Protein AF-A0A1W9MLE1-F1 (afdb_monomer_lite)

Radius of gyration: 44.32 Å; chains: 1; bounding box: 93×36×132 Å

pLDDT: mean 87.8, std 16.48, range [33.81, 98.19]

Sequence (307 aa):
SLLTYIFICYSSAAVILWCAVLSFQMQITGTIALKHLLAQCEFTKAKVLNTELAVSEVSGRRYRRDEQMSSVISGKRGHKSEFLIFYETRQPLLFSEAEQCEVSGNYVKKGILEQCEVSQKRVLPSELARCAVTGKRVLKKFLVISSLSETRFLEEIAIRSATEKYCTPVEAKPCSWSGRKCHPDDLRVCNLIGGLSIHFEYATTGNNPRLQSLIDLLNGMNRTANNREIWNDLTIKIAEILGRGKEQCRVESAILSPDGQSLAVCSEVRTWFGFKVRQAGFVYSISNKSVIGKVVQGQRTSEGWSE

Structure (mmCIF, N/CA/C/O backbone):
data_AF-A0A1W9MLE1-F1
#
_entry.id   AF-A0A1W9MLE1-F1
#
loop_
_atom_site.group_PDB
_atom_site.id
_atom_site.type_symbol
_atom_site.label_atom_id
_atom_site.label_alt_id
_atom_site.label_comp_id
_atom_site.label_asym_id
_atom_site.label_entity_id
_atom_site.label_seq_id
_atom_site.pdbx_PDB_ins_code
_atom_site.Cartn_x
_atom_site.Cartn_y
_atom_site.Cartn_z
_atom_site.occupancy
_atom_site.B_iso_or_equiv
_atom_site.auth_seq_id
_atom_site.auth_comp_id
_atom_site.auth_asym_id
_atom_site.auth_atom_id
_atom_site.pdbx_PDB_model_num
ATOM 1 N N . SER A 1 1 ? -30.096 -17.955 84.299 1.00 36.84 1 SER A N 1
ATOM 2 C CA . SER A 1 1 ? -30.414 -19.241 84.947 1.00 36.84 1 SER A CA 1
ATOM 3 C C . SER A 1 1 ? -31.865 -19.576 84.679 1.00 36.84 1 SER A C 1
ATOM 5 O O . SER A 1 1 ? -32.708 -18.752 84.987 1.00 36.84 1 SER A O 1
ATOM 7 N N . LEU A 1 2 ? -32.074 -20.700 83.992 1.00 33.81 2 LEU A N 1
ATOM 8 C CA . LEU A 1 2 ? -33.306 -21.430 83.668 1.00 33.81 2 LEU A CA 1
ATOM 9 C C . LEU A 1 2 ? -34.670 -20.915 84.171 1.00 33.81 2 LEU A C 1
ATOM 11 O O . LEU A 1 2 ? -34.847 -20.652 85.352 1.00 33.81 2 LEU A O 1
ATOM 15 N N . LEU A 1 3 ? -35.623 -20.936 83.226 1.00 39.34 3 LEU A N 1
ATOM 16 C CA . LEU A 1 3 ? -36.978 -21.498 83.322 1.00 39.34 3 LEU A CA 1
ATOM 17 C C . LEU A 1 3 ? -37.659 -21.496 84.700 1.00 39.34 3 LEU A C 1
ATOM 19 O O . LEU A 1 3 ? -37.179 -22.130 85.634 1.00 39.34 3 LEU A O 1
ATOM 23 N N . THR A 1 4 ? -38.886 -20.968 84.744 1.00 38.97 4 THR A N 1
ATOM 24 C CA . THR A 1 4 ? -40.165 -21.680 85.019 1.00 38.97 4 THR A CA 1
ATOM 25 C C . THR A 1 4 ? -41.178 -20.663 85.574 1.00 38.97 4 THR A C 1
ATOM 27 O O . THR A 1 4 ? -40.766 -19.767 86.295 1.00 38.97 4 THR A O 1
ATOM 30 N N . TYR A 1 5 ? -42.462 -20.816 85.224 1.00 34.25 5 TYR A N 1
ATOM 31 C CA . TYR A 1 5 ? -43.711 -20.273 85.816 1.00 34.25 5 TYR A CA 1
ATOM 32 C C . TYR A 1 5 ? -44.656 -19.745 84.726 1.00 34.25 5 TYR A C 1
ATOM 34 O O . TYR A 1 5 ? -44.575 -18.606 84.290 1.00 34.25 5 TYR A O 1
ATOM 42 N N . ILE A 1 6 ? -45.330 -20.672 84.041 1.00 37.38 6 ILE A N 1
ATOM 43 C CA . ILE A 1 6 ? -46.705 -21.147 84.306 1.00 37.38 6 ILE A CA 1
ATOM 44 C C . ILE A 1 6 ? -47.735 -20.296 83.552 1.00 37.38 6 ILE A C 1
ATOM 46 O O . ILE A 1 6 ? -48.043 -19.158 83.886 1.00 37.38 6 ILE A O 1
ATOM 50 N N . PHE A 1 7 ? -48.271 -20.943 82.518 1.00 36.16 7 PHE A N 1
ATOM 51 C CA . PHE A 1 7 ? -49.557 -20.680 81.895 1.00 36.16 7 PHE A CA 1
ATOM 52 C C . PHE A 1 7 ? -50.656 -20.541 82.960 1.00 36.16 7 PHE A C 1
ATOM 54 O O . PHE A 1 7 ? -50.958 -21.506 83.660 1.00 36.16 7 PHE A O 1
ATOM 61 N N . ILE A 1 8 ? -51.328 -19.391 83.001 1.00 37.75 8 ILE A N 1
ATOM 62 C CA . ILE A 1 8 ? -52.737 -19.331 83.394 1.00 37.75 8 ILE A CA 1
ATOM 63 C C . ILE A 1 8 ? -53.513 -18.922 82.148 1.00 37.75 8 ILE A C 1
ATOM 65 O O . ILE A 1 8 ? -53.430 -17.799 81.656 1.00 37.75 8 ILE A O 1
ATOM 69 N N . CYS A 1 9 ? -54.226 -19.909 81.620 1.00 35.00 9 CYS A N 1
ATOM 70 C CA . CYS A 1 9 ? -55.184 -19.779 80.544 1.00 35.00 9 CYS A CA 1
ATOM 71 C C . CYS A 1 9 ? -56.419 -19.062 81.109 1.00 35.00 9 CYS A C 1
ATOM 73 O O . CYS A 1 9 ? -57.149 -19.651 81.904 1.00 35.00 9 CYS A O 1
ATOM 75 N N . TYR A 1 10 ? -56.651 -17.804 80.724 1.00 37.19 10 TYR A N 1
ATOM 76 C CA . TYR A 1 10 ? -57.980 -17.203 80.813 1.00 37.19 10 TYR A CA 1
ATOM 77 C C . TYR A 1 10 ? -58.550 -17.048 79.409 1.00 37.19 10 TYR A C 1
ATOM 79 O O . TYR A 1 10 ? -58.007 -16.362 78.544 1.00 37.19 10 TYR A O 1
ATOM 87 N N . SER A 1 11 ? -59.652 -17.765 79.219 1.00 42.38 11 SER A N 1
ATOM 88 C CA . SER A 1 11 ? -60.522 -17.815 78.061 1.00 42.38 11 SER A CA 1
ATOM 89 C C . SER A 1 11 ? -60.769 -16.455 77.421 1.00 42.38 11 SER A C 1
ATOM 91 O O . SER A 1 11 ? -61.465 -15.602 77.961 1.00 42.38 11 SER A O 1
ATOM 93 N N . SER A 1 12 ? -60.290 -16.297 76.195 1.00 40.97 12 SER A N 1
ATOM 94 C CA . SER A 1 12 ? -61.035 -15.601 75.147 1.00 40.97 12 SER A CA 1
ATOM 95 C C . SER A 1 12 ? -60.427 -15.978 73.800 1.00 40.97 12 SER A C 1
ATOM 97 O O . SER A 1 12 ? -59.421 -15.432 73.354 1.00 40.97 12 SER A O 1
ATOM 99 N N . ALA A 1 13 ? -61.077 -16.924 73.120 1.00 39.47 13 ALA A N 1
ATOM 100 C CA . ALA A 1 13 ? -60.754 -17.376 71.764 1.00 39.47 13 ALA A CA 1
ATOM 101 C C . ALA A 1 13 ? -60.818 -16.257 70.691 1.00 39.47 13 ALA A C 1
ATOM 103 O O . ALA A 1 13 ? -60.618 -16.521 69.510 1.00 39.47 13 ALA A O 1
ATOM 104 N N . ALA A 1 14 ? -61.060 -15.004 71.088 1.00 41.38 14 ALA A N 1
ATOM 105 C CA . ALA A 1 14 ? -61.105 -13.832 70.223 1.00 41.38 14 ALA A CA 1
ATOM 106 C C . ALA A 1 14 ? -59.746 -13.116 70.053 1.00 41.38 14 ALA A C 1
ATOM 108 O O . ALA A 1 14 ? -59.567 -12.404 69.070 1.00 41.38 14 ALA A O 1
ATOM 109 N N . VAL A 1 15 ? -58.767 -13.299 70.953 1.00 43.44 15 VAL A N 1
ATOM 110 C CA . VAL A 1 15 ? -57.521 -12.495 70.920 1.00 43.44 15 VAL A CA 1
ATOM 111 C C . VAL A 1 15 ? -56.399 -13.160 70.110 1.00 43.44 15 VAL A C 1
ATOM 113 O O . VAL A 1 15 ? -55.631 -12.482 69.429 1.00 43.44 15 VAL A O 1
ATOM 116 N N . ILE A 1 16 ? -56.334 -14.494 70.082 1.00 42.97 16 ILE A N 1
ATOM 117 C CA . ILE A 1 16 ? -55.272 -15.219 69.357 1.00 42.97 16 ILE A CA 1
ATOM 118 C C . ILE A 1 16 ? -55.514 -15.203 67.836 1.00 42.97 16 ILE A C 1
ATOM 120 O O . ILE A 1 16 ? -54.560 -15.194 67.056 1.00 42.97 16 ILE A O 1
ATOM 124 N N . LEU A 1 17 ? -56.771 -15.079 67.393 1.00 36.16 17 LEU A N 1
ATOM 125 C CA . LEU A 1 17 ? -57.091 -14.962 65.968 1.00 36.16 17 LEU A CA 1
ATOM 126 C C . LEU A 1 17 ? -56.822 -13.557 65.393 1.00 36.16 17 LEU A C 1
ATOM 128 O O . LEU A 1 17 ? -56.695 -13.415 64.180 1.00 36.16 17 LEU A O 1
ATOM 132 N N . TRP A 1 18 ? -56.672 -12.524 66.231 1.00 37.09 18 TRP A N 1
ATOM 133 C CA . TRP A 1 18 ? -56.377 -11.162 65.761 1.00 37.09 18 TRP A CA 1
ATOM 134 C C . TRP A 1 18 ? -54.878 -10.902 65.531 1.00 37.09 18 TRP A C 1
ATOM 136 O O . TRP A 1 18 ? -54.521 -10.151 64.624 1.00 37.09 18 TRP A O 1
ATOM 146 N N . CYS A 1 19 ? -53.980 -11.578 66.256 1.00 38.41 19 CYS A N 1
ATOM 147 C CA . CYS A 1 19 ? -52.529 -11.446 66.036 1.00 38.41 19 CYS A CA 1
ATOM 148 C C . CYS A 1 19 ? -52.008 -12.260 64.833 1.00 38.41 19 CYS A C 1
ATOM 150 O O . CYS A 1 19 ? -51.042 -11.856 64.178 1.00 38.41 19 CYS A O 1
ATOM 152 N N . ALA A 1 20 ? -52.655 -13.377 64.487 1.00 39.28 20 ALA A N 1
ATOM 153 C CA . ALA A 1 20 ? -52.221 -14.231 63.377 1.00 39.28 20 ALA A CA 1
ATOM 154 C C . ALA A 1 20 ? -52.559 -13.663 61.980 1.00 39.28 20 ALA A C 1
ATOM 156 O O . ALA A 1 20 ? -51.854 -13.944 61.016 1.00 39.28 20 ALA A O 1
ATOM 157 N N . VAL A 1 21 ? -53.583 -12.809 61.850 1.00 42.38 21 VAL A N 1
ATOM 158 C CA . VAL A 1 21 ? -54.023 -12.259 60.545 1.00 42.38 21 VAL A CA 1
ATOM 159 C C . VAL A 1 21 ? -53.180 -11.045 60.085 1.00 42.38 21 VAL A C 1
ATOM 161 O O . VAL A 1 21 ? -53.209 -10.631 58.916 1.00 42.38 21 VAL A O 1
ATOM 164 N N . LEU A 1 22 ? -52.349 -10.482 60.969 1.00 44.06 22 LEU A N 1
ATOM 165 C CA . LEU A 1 22 ? -51.507 -9.314 60.668 1.00 44.06 22 LEU A CA 1
ATOM 166 C C . LEU A 1 22 ? -50.006 -9.603 60.535 1.00 44.06 22 LEU A C 1
ATOM 168 O O . LEU A 1 22 ? -49.261 -8.694 60.165 1.00 44.06 22 LEU A O 1
ATOM 172 N N . SER A 1 23 ? -49.569 -10.840 60.756 1.00 41.72 23 SER A N 1
ATOM 173 C CA . SER A 1 23 ? -48.146 -11.176 60.821 1.00 41.72 23 SER A CA 1
ATOM 174 C C . SER A 1 23 ? -47.642 -11.694 59.469 1.00 41.72 23 SER A C 1
ATOM 176 O O . SER A 1 23 ? -48.018 -12.775 59.030 1.00 41.72 23 SER A O 1
ATOM 178 N N . PHE A 1 24 ? -46.817 -10.897 58.781 1.00 46.94 24 PHE A N 1
ATOM 179 C CA . PHE A 1 24 ? -46.150 -11.278 57.530 1.00 46.94 24 PHE A CA 1
ATOM 180 C C . PHE A 1 24 ? -44.661 -11.479 57.823 1.00 46.94 24 PHE A C 1
ATOM 182 O O . PHE A 1 24 ? -43.998 -10.577 58.335 1.00 46.94 24 PHE A O 1
ATOM 189 N N . GLN A 1 25 ? -44.141 -12.669 57.539 1.00 43.94 25 GLN A N 1
ATOM 190 C CA . GLN A 1 25 ? -42.756 -13.032 57.832 1.00 43.94 25 GLN A CA 1
ATOM 191 C C . GLN A 1 25 ? -41.825 -12.369 56.800 1.00 43.94 25 GLN A C 1
ATOM 193 O O . GLN A 1 25 ? -42.027 -12.508 55.593 1.00 43.94 25 GLN A O 1
ATOM 198 N N . MET A 1 26 ? -40.844 -11.589 57.263 1.00 48.00 26 MET A N 1
ATOM 199 C CA . MET A 1 26 ? -39.918 -10.866 56.385 1.00 48.00 26 MET A CA 1
ATOM 200 C C . MET A 1 26 ? -38.836 -11.779 55.810 1.00 48.00 26 MET A C 1
ATOM 202 O O . MET A 1 26 ? -38.226 -12.570 56.524 1.00 48.00 26 MET A O 1
ATOM 206 N N . GLN A 1 27 ? -38.538 -11.592 54.526 1.00 49.00 27 GLN A N 1
ATOM 207 C CA . GLN A 1 27 ? -37.674 -12.472 53.734 1.00 49.00 27 GLN A CA 1
ATOM 208 C C . GLN A 1 27 ? -36.160 -12.216 53.909 1.00 49.00 27 GLN A C 1
ATOM 210 O O . GLN A 1 27 ? -35.365 -12.937 53.319 1.00 49.00 27 GLN A O 1
ATOM 215 N N . ILE A 1 28 ? -35.745 -11.189 54.670 1.00 53.31 28 ILE A N 1
ATOM 216 C CA . ILE A 1 28 ? -34.333 -10.738 54.733 1.00 53.31 28 ILE A CA 1
ATOM 217 C C . ILE A 1 28 ? -33.782 -10.685 56.167 1.00 53.31 28 ILE A C 1
ATOM 219 O O . ILE A 1 28 ? -32.624 -11.021 56.376 1.00 53.31 28 ILE A O 1
ATOM 223 N N . THR A 1 29 ? -34.589 -10.313 57.168 1.00 54.03 29 THR A N 1
ATOM 224 C CA . THR A 1 29 ? -34.118 -10.118 58.558 1.00 54.03 29 THR A CA 1
ATOM 225 C C . THR A 1 29 ? -34.749 -11.068 59.582 1.00 54.03 29 THR A C 1
ATOM 227 O O . THR A 1 29 ? -34.422 -10.990 60.763 1.00 54.03 29 THR A O 1
ATOM 230 N N . GLY A 1 30 ? -35.669 -11.953 59.172 1.00 55.31 30 GLY A N 1
ATOM 231 C CA . GLY A 1 30 ? -36.305 -12.950 60.053 1.00 55.31 30 GLY A CA 1
ATOM 232 C C . GLY A 1 30 ? -37.153 -12.381 61.203 1.00 55.31 30 GLY A C 1
ATOM 233 O O . GLY A 1 30 ? -37.668 -13.136 62.022 1.00 55.31 30 GLY A O 1
ATOM 234 N N . THR A 1 31 ? -37.317 -11.060 61.277 1.00 54.97 31 THR A N 1
ATOM 235 C CA . THR A 1 31 ? -38.018 -10.350 62.352 1.00 54.97 31 THR A CA 1
ATOM 236 C C . THR A 1 31 ? -39.496 -10.167 61.999 1.00 54.97 31 THR A C 1
ATOM 238 O O . THR A 1 31 ? -39.838 -9.793 60.876 1.00 54.97 31 THR A O 1
ATOM 241 N N . ILE A 1 32 ? -40.390 -10.441 62.955 1.00 59.44 32 ILE A N 1
ATOM 242 C CA . ILE A 1 32 ? -41.837 -10.235 62.797 1.00 59.44 32 ILE A CA 1
ATOM 243 C C . ILE A 1 32 ? -42.105 -8.734 62.917 1.00 59.44 32 ILE A C 1
ATOM 245 O O . ILE A 1 32 ? -42.031 -8.165 64.003 1.00 59.44 32 ILE A O 1
ATOM 249 N N . ALA A 1 33 ? -42.385 -8.088 61.790 1.00 59.22 33 ALA A N 1
ATOM 250 C CA . ALA A 1 33 ? -42.721 -6.674 61.739 1.00 59.22 33 ALA A CA 1
ATOM 251 C C . ALA A 1 33 ? -44.240 -6.481 61.691 1.00 59.22 33 ALA A C 1
ATOM 253 O O . ALA A 1 33 ? -44.954 -7.195 60.983 1.00 59.22 33 ALA A O 1
ATOM 254 N N . LEU A 1 34 ? -44.736 -5.471 62.407 1.00 61.97 34 LEU A N 1
ATOM 255 C CA . LEU A 1 34 ? -46.125 -5.041 62.286 1.00 61.97 34 LEU A CA 1
ATOM 256 C C . LEU A 1 34 ? -46.384 -4.560 60.851 1.00 61.97 34 LEU A C 1
ATOM 258 O O . LEU A 1 34 ? -45.612 -3.781 60.295 1.00 61.97 34 LEU A O 1
ATOM 262 N N . LYS A 1 35 ? -47.500 -5.003 60.261 1.00 62.78 35 LYS A N 1
ATOM 263 C CA . LYS A 1 35 ? -47.877 -4.776 58.851 1.00 62.78 35 LYS A CA 1
ATOM 264 C C . LYS A 1 35 ? -47.801 -3.304 58.400 1.00 62.78 35 LYS A C 1
ATOM 266 O O . LYS A 1 35 ? -47.569 -3.058 57.223 1.00 62.78 35 LYS A O 1
ATOM 271 N N . HIS A 1 36 ? -47.971 -2.344 59.315 1.00 66.94 36 HIS A N 1
ATOM 272 C CA . HIS A 1 36 ? -47.925 -0.902 59.033 1.00 66.94 36 HIS A CA 1
ATOM 273 C C . HIS A 1 36 ? -46.505 -0.304 58.971 1.00 66.94 36 HIS A C 1
ATOM 275 O O . HIS A 1 36 ? -46.341 0.811 58.489 1.00 66.94 36 HIS A O 1
ATOM 281 N N . LEU A 1 37 ? -45.477 -1.024 59.435 1.00 75.00 37 LEU A N 1
ATOM 282 C CA . LEU A 1 37 ? -44.068 -0.599 59.369 1.00 75.00 37 LEU A CA 1
ATOM 283 C C . LEU A 1 37 ? -43.370 -1.060 58.081 1.00 75.00 37 LEU A C 1
ATOM 285 O O . LEU A 1 37 ? -42.213 -0.707 57.828 1.00 75.00 37 LEU A O 1
ATOM 289 N N . LEU A 1 38 ? -44.070 -1.865 57.278 1.00 82.56 38 LEU A N 1
ATOM 290 C CA . LEU A 1 38 ? -43.587 -2.378 56.008 1.00 82.56 38 LEU A CA 1
ATOM 291 C C . LEU A 1 38 ? -43.908 -1.392 54.885 1.00 82.56 38 LEU A C 1
ATOM 293 O O . LEU A 1 38 ? -45.050 -0.979 54.700 1.00 82.56 38 LEU A O 1
ATOM 297 N N . ALA A 1 39 ? -42.896 -1.077 54.091 1.00 88.19 39 ALA A N 1
ATOM 298 C CA . ALA A 1 39 ? -43.009 -0.315 52.861 1.00 88.19 39 ALA A CA 1
ATOM 299 C C . ALA A 1 39 ? -42.440 -1.135 51.693 1.00 88.19 39 ALA A C 1
ATOM 301 O O . ALA A 1 39 ? -41.702 -2.104 51.881 1.00 88.19 39 ALA A O 1
ATOM 302 N N . GLN A 1 40 ? -42.830 -0.791 50.468 1.00 92.00 40 GLN A N 1
ATOM 303 C CA . GLN A 1 40 ? -42.456 -1.558 49.283 1.00 92.00 40 GLN A CA 1
ATOM 304 C C . GLN A 1 40 ? -41.246 -0.937 48.579 1.00 92.00 40 GLN A C 1
ATOM 306 O O . GLN A 1 40 ? -41.227 0.262 48.312 1.00 92.00 40 GLN A O 1
ATOM 311 N N . CYS A 1 41 ? -40.258 -1.765 48.236 1.00 92.38 41 CYS A N 1
ATOM 312 C CA . CYS A 1 41 ? -39.202 -1.392 47.302 1.00 92.38 41 CYS A CA 1
ATOM 313 C C . CYS A 1 41 ? -39.794 -1.248 45.900 1.00 92.38 41 CYS A C 1
ATOM 315 O O . CYS A 1 41 ? -40.444 -2.160 45.386 1.00 92.38 41 CYS A O 1
ATOM 317 N N . GLU A 1 42 ? -39.546 -0.127 45.239 1.00 94.81 42 GLU A N 1
ATOM 318 C CA . GLU A 1 42 ? -40.154 0.130 43.942 1.00 94.81 42 GLU A CA 1
ATOM 319 C C . GLU A 1 42 ? -39.506 -0.658 42.802 1.00 94.81 42 GLU A C 1
ATOM 321 O O . GLU A 1 42 ? -40.173 -0.866 41.783 1.00 94.81 42 GLU A O 1
ATOM 326 N N . PHE A 1 43 ? -38.253 -1.096 42.971 1.00 93.88 43 PHE A N 1
ATOM 327 C CA . PHE A 1 43 ? -37.474 -1.858 41.988 1.00 93.88 43 PHE A CA 1
ATOM 328 C C . PHE A 1 43 ? -37.802 -3.350 42.041 1.00 93.88 43 PHE A C 1
ATOM 330 O O . PHE A 1 43 ? -38.252 -3.917 41.051 1.00 93.88 43 PHE A O 1
ATOM 337 N N . THR A 1 44 ? -37.640 -3.972 43.210 1.00 93.19 44 THR A N 1
ATOM 338 C CA . THR A 1 44 ? -37.816 -5.423 43.393 1.00 93.19 44 THR A CA 1
ATOM 339 C C . THR A 1 44 ? -39.216 -5.818 43.851 1.00 93.19 44 THR A C 1
ATOM 341 O O . THR A 1 44 ? -39.515 -7.003 43.947 1.00 93.19 44 THR A O 1
ATOM 344 N N . LYS A 1 45 ? -40.084 -4.844 44.163 1.00 92.81 45 LYS A N 1
ATOM 345 C CA . LYS A 1 45 ? -41.440 -5.043 44.713 1.00 92.81 45 LYS A CA 1
ATOM 346 C C . LYS A 1 45 ? -41.488 -5.752 46.073 1.00 92.81 45 LYS A C 1
ATOM 348 O O . LYS A 1 45 ? -42.587 -5.976 46.582 1.00 92.81 45 LYS A O 1
ATOM 353 N N . ALA A 1 46 ? -40.340 -6.029 46.694 1.00 89.81 46 ALA A N 1
ATOM 354 C CA . ALA A 1 46 ? -40.238 -6.627 48.020 1.00 89.81 46 ALA A CA 1
ATOM 355 C C . ALA A 1 46 ? -40.789 -5.690 49.109 1.00 89.81 46 ALA A C 1
ATOM 357 O O . ALA A 1 46 ? -40.556 -4.480 49.069 1.00 89.81 46 ALA A O 1
ATOM 358 N N . LYS A 1 47 ? -41.499 -6.247 50.098 1.00 90.00 47 LYS A N 1
ATOM 359 C CA . LYS A 1 47 ? -41.949 -5.517 51.293 1.00 90.00 47 LYS A CA 1
ATOM 360 C C . LYS A 1 47 ? -40.871 -5.607 52.367 1.00 90.00 47 LYS A C 1
ATOM 362 O O . LYS A 1 47 ? -40.565 -6.700 52.837 1.00 90.00 47 LYS A O 1
ATOM 367 N N . VAL A 1 48 ? -40.304 -4.466 52.737 1.00 89.56 48 VAL A N 1
ATOM 368 C CA . VAL A 1 48 ? -39.228 -4.353 53.726 1.00 89.56 48 VAL A CA 1
ATOM 369 C C . VAL A 1 48 ? -39.583 -3.317 54.795 1.00 89.56 48 VAL A C 1
ATOM 371 O O . VAL A 1 48 ? -40.534 -2.556 54.626 1.00 89.56 48 VAL A O 1
ATOM 374 N N . LEU A 1 49 ? -38.852 -3.283 55.911 1.00 88.88 49 LEU A N 1
ATOM 375 C CA . LEU A 1 49 ? -39.035 -2.246 56.927 1.00 88.88 49 LEU A CA 1
ATOM 376 C C . LEU A 1 49 ? -38.737 -0.881 56.313 1.00 88.88 49 LEU A C 1
ATOM 378 O O . LEU A 1 49 ? -37.798 -0.737 55.531 1.00 88.88 49 LEU A O 1
ATOM 382 N N . ASN A 1 50 ? -39.499 0.136 56.705 1.00 87.69 50 ASN A N 1
ATOM 383 C CA . ASN A 1 50 ? -39.272 1.494 56.213 1.00 87.69 50 ASN A CA 1
ATOM 384 C C . ASN A 1 50 ? -37.857 2.017 56.558 1.00 87.69 50 ASN A C 1
ATOM 386 O O . ASN A 1 50 ? -37.300 2.823 55.820 1.00 87.69 50 ASN A O 1
ATOM 390 N N . THR A 1 51 ? -37.244 1.516 57.638 1.00 88.69 51 THR A N 1
ATOM 391 C CA . THR A 1 51 ? -35.851 1.806 58.022 1.00 88.69 51 THR A CA 1
ATOM 392 C C . THR A 1 51 ? -34.815 1.180 57.090 1.00 88.69 51 THR A C 1
ATOM 394 O O . THR A 1 51 ? -33.707 1.692 57.011 1.00 88.69 51 THR A O 1
ATOM 397 N N . GLU A 1 52 ? -35.165 0.119 56.361 1.00 91.38 52 GLU A N 1
ATOM 398 C CA . GLU A 1 52 ? -34.290 -0.563 55.394 1.00 91.38 52 GLU A CA 1
ATOM 399 C C . GLU A 1 52 ? -34.442 -0.012 53.971 1.00 91.38 52 GLU A C 1
ATOM 401 O O . GLU A 1 52 ? -33.769 -0.459 53.040 1.00 91.38 52 GLU A O 1
ATOM 406 N N . LEU A 1 53 ? -35.320 0.978 53.786 1.00 93.06 53 LEU A N 1
ATOM 407 C CA . LEU A 1 53 ? -35.450 1.707 52.535 1.00 93.06 53 LEU A CA 1
ATOM 408 C C . LEU A 1 53 ? -34.594 2.978 52.545 1.00 93.06 53 LEU A C 1
ATOM 410 O O . LEU A 1 53 ? -34.355 3.615 53.576 1.00 93.06 53 LEU A O 1
ATOM 414 N N . ALA A 1 54 ? -34.136 3.343 51.356 1.00 94.62 54 ALA A N 1
ATOM 415 C CA . ALA A 1 54 ? -33.547 4.628 51.016 1.00 94.62 54 ALA A CA 1
ATOM 416 C C . ALA A 1 54 ? -34.240 5.180 49.761 1.00 94.62 54 ALA A C 1
ATOM 418 O O . ALA A 1 54 ? -34.948 4.454 49.060 1.00 94.62 54 ALA A O 1
ATOM 419 N N . VAL A 1 55 ? -34.072 6.473 49.493 1.00 96.25 55 VAL A N 1
ATOM 420 C CA . VAL A 1 55 ? -34.613 7.142 48.301 1.00 96.25 55 VAL A CA 1
ATOM 421 C C . VAL A 1 55 ? -33.469 7.360 47.319 1.00 96.25 55 VAL A C 1
ATOM 423 O O . VAL A 1 55 ? -32.429 7.881 47.713 1.00 96.25 55 VAL A O 1
ATOM 426 N N . SER A 1 56 ? -33.634 6.932 46.066 1.00 96.31 56 SER A N 1
ATOM 427 C CA . SER A 1 56 ? -32.610 7.095 45.028 1.00 96.31 56 SER A CA 1
ATOM 428 C C . SER A 1 56 ? -32.439 8.571 44.688 1.00 96.31 56 SER A C 1
ATOM 430 O O . SER A 1 56 ? -33.404 9.244 44.337 1.00 96.31 56 SER A O 1
ATOM 432 N N . GLU A 1 57 ? -31.206 9.069 44.733 1.00 95.69 57 GLU A N 1
ATOM 433 C CA . GLU A 1 57 ? -30.848 10.427 44.304 1.00 95.69 57 GLU A CA 1
ATOM 434 C C . GLU A 1 57 ? -30.848 10.562 42.765 1.00 95.69 57 GLU A C 1
ATOM 436 O O . GLU A 1 57 ? -30.651 11.655 42.228 1.00 95.69 57 GLU A O 1
ATOM 441 N N . VAL A 1 58 ? -31.047 9.448 42.047 1.00 93.62 58 VAL A N 1
ATOM 442 C CA . VAL A 1 58 ? -31.081 9.375 40.580 1.00 93.62 58 VAL A CA 1
ATOM 443 C C . VAL A 1 58 ? -32.517 9.426 40.065 1.00 93.62 58 VAL A C 1
ATOM 445 O O . VAL A 1 58 ? -32.827 10.262 39.221 1.00 93.62 58 VAL A O 1
ATOM 448 N N . SER A 1 59 ? -33.397 8.558 40.575 1.00 94.81 59 SER A N 1
ATOM 449 C CA . SER A 1 59 ? -34.794 8.455 40.120 1.00 94.81 59 SER A CA 1
ATOM 450 C C . SER A 1 59 ? -35.837 8.953 41.119 1.00 94.81 59 SER A C 1
ATOM 452 O O . SER A 1 59 ? -37.011 9.034 40.768 1.00 94.81 59 SER A O 1
ATOM 454 N N . GLY A 1 60 ? -35.457 9.244 42.367 1.00 94.50 60 GLY A N 1
ATOM 455 C CA . GLY A 1 60 ? -36.391 9.592 43.446 1.00 94.50 60 GLY A CA 1
ATOM 456 C C . GLY A 1 60 ? -37.187 8.406 44.005 1.00 94.50 60 GLY A C 1
ATOM 457 O O . GLY A 1 60 ? -38.028 8.587 44.882 1.00 94.50 60 GLY A O 1
ATOM 458 N N . ARG A 1 61 ? -36.937 7.187 43.515 1.00 95.62 61 ARG A N 1
ATOM 459 C CA . ARG A 1 61 ? -37.686 5.975 43.876 1.00 95.62 61 ARG A CA 1
ATOM 460 C C . ARG A 1 61 ? -37.139 5.328 45.140 1.00 95.62 61 ARG A C 1
ATOM 462 O O . ARG A 1 61 ? -35.929 5.351 45.380 1.00 95.62 61 ARG A O 1
ATOM 469 N N . ARG A 1 62 ? -38.005 4.694 45.936 1.00 95.44 62 ARG A N 1
ATOM 470 C CA . ARG A 1 62 ? -37.566 3.948 47.129 1.00 95.44 62 ARG A CA 1
ATOM 471 C C . ARG A 1 62 ? -36.939 2.604 46.760 1.00 95.44 62 ARG A C 1
ATOM 473 O O . ARG A 1 62 ? -37.544 1.798 46.051 1.00 95.44 62 ARG A O 1
ATOM 480 N N . TYR A 1 63 ? -35.751 2.336 47.289 1.00 96.31 63 TYR A N 1
ATOM 481 C CA . TYR A 1 63 ? -35.000 1.097 47.086 1.00 96.31 63 TYR A CA 1
ATOM 482 C C . TYR A 1 63 ? -34.464 0.552 48.413 1.00 96.31 63 TYR A C 1
ATOM 484 O O . TYR A 1 63 ? -34.451 1.258 49.421 1.00 96.31 63 TYR A O 1
ATOM 492 N N . ARG A 1 64 ? -34.047 -0.717 48.433 1.00 95.75 64 ARG A N 1
ATOM 493 C CA . ARG A 1 64 ? -33.486 -1.344 49.637 1.00 95.75 64 ARG A CA 1
ATOM 494 C C . ARG A 1 64 ? -32.033 -0.919 49.850 1.00 95.75 64 ARG A C 1
ATOM 496 O O . ARG A 1 64 ? -31.247 -0.953 48.906 1.00 95.75 64 ARG A O 1
ATOM 503 N N . ARG A 1 65 ? -31.653 -0.581 51.084 1.00 93.44 65 ARG A N 1
ATOM 504 C CA . ARG A 1 65 ? -30.290 -0.122 51.418 1.00 93.44 65 ARG A CA 1
ATOM 505 C C . ARG A 1 65 ? -29.195 -1.140 51.103 1.00 93.44 65 ARG A C 1
ATOM 507 O O . ARG A 1 65 ? -28.083 -0.736 50.787 1.00 93.44 65 ARG A O 1
ATOM 514 N N . ASP A 1 66 ? -29.495 -2.432 51.153 1.00 93.00 66 ASP A N 1
ATOM 515 C CA . ASP A 1 66 ? -28.537 -3.494 50.830 1.00 93.00 66 ASP A CA 1
ATOM 516 C C . ASP A 1 66 ? -28.256 -3.631 49.321 1.00 93.00 66 ASP A C 1
ATOM 518 O O . ASP A 1 66 ? -27.242 -4.199 48.930 1.00 93.00 66 ASP A O 1
ATOM 522 N N . GLU A 1 67 ? -29.107 -3.061 48.462 1.00 94.25 67 GLU A N 1
ATOM 523 C CA . GLU A 1 67 ? -28.900 -2.985 47.008 1.00 94.25 67 GLU A CA 1
ATOM 524 C C . GLU A 1 67 ? -28.371 -1.612 46.561 1.00 94.25 67 GLU A C 1
ATOM 526 O O . GLU A 1 67 ? -28.458 -1.254 45.380 1.00 94.25 67 GLU A O 1
ATOM 531 N N . GLN A 1 68 ? -27.840 -0.833 47.507 1.00 95.12 68 GLN A N 1
ATOM 532 C CA . GLN A 1 68 ? -27.296 0.489 47.246 1.00 95.12 68 GLN A CA 1
ATOM 533 C C . GLN A 1 68 ? -26.006 0.425 46.436 1.00 95.12 68 GLN A C 1
ATOM 535 O O . GLN A 1 68 ? -25.095 -0.352 46.714 1.00 95.12 68 GLN A O 1
ATOM 540 N N . MET A 1 69 ? -25.896 1.347 45.490 1.00 95.75 69 MET A N 1
ATOM 541 C CA . MET A 1 69 ? -24.674 1.636 44.760 1.00 95.75 69 MET A CA 1
ATOM 542 C C . MET A 1 69 ? -24.505 3.156 44.648 1.00 95.75 69 MET A C 1
ATOM 544 O O . MET A 1 69 ? -25.483 3.902 44.746 1.00 95.75 69 MET A O 1
ATOM 548 N N . SER A 1 70 ? -23.268 3.630 44.510 1.00 95.81 70 SER A N 1
ATOM 549 C CA . SER A 1 70 ? -22.950 5.061 44.429 1.00 95.81 70 SER A CA 1
ATOM 550 C C . SER A 1 70 ? -22.070 5.358 43.229 1.00 95.81 70 SER A C 1
ATOM 552 O O . SER A 1 70 ? -21.087 4.652 43.033 1.00 95.81 70 SER A O 1
ATOM 554 N N . SER A 1 71 ? -22.364 6.416 42.473 1.00 95.69 71 SER A N 1
ATOM 555 C CA . SER A 1 71 ? -21.515 6.830 41.348 1.00 95.69 71 SER A CA 1
ATOM 556 C C . SER A 1 71 ? -20.133 7.253 41.833 1.00 95.69 71 SER A C 1
ATOM 558 O O . SER A 1 71 ? -20.022 8.038 42.774 1.00 95.69 71 SER A O 1
ATOM 560 N N . VAL A 1 72 ? -19.084 6.809 41.138 1.00 93.88 72 VAL A N 1
ATOM 561 C CA . VAL A 1 72 ? -17.717 7.280 41.400 1.00 93.88 72 VAL A CA 1
ATOM 562 C C . VAL A 1 72 ? -17.495 8.743 40.986 1.00 93.88 72 VAL A C 1
ATOM 564 O O . VAL A 1 72 ? -16.541 9.367 41.439 1.00 93.88 72 VAL A O 1
ATOM 567 N N . ILE A 1 73 ? -18.357 9.309 40.132 1.00 92.06 73 ILE A N 1
ATOM 568 C CA . ILE A 1 73 ? -18.193 10.675 39.611 1.00 92.06 73 ILE A CA 1
ATOM 569 C C . ILE A 1 73 ? -18.988 11.683 40.438 1.00 92.06 73 ILE A C 1
ATOM 571 O O . ILE A 1 73 ? -18.404 12.625 40.965 1.00 92.06 73 ILE A O 1
ATOM 575 N N . SER A 1 74 ? -20.307 11.513 40.552 1.00 94.19 74 SER A N 1
ATOM 576 C CA . SER A 1 74 ? -21.159 12.459 41.290 1.00 94.19 74 SER A CA 1
ATOM 577 C C . SER A 1 74 ? -21.335 12.118 42.765 1.00 94.19 74 SER A C 1
ATOM 579 O O . SER A 1 74 ? -21.875 12.933 43.509 1.00 94.19 74 SER A O 1
ATOM 581 N N . GLY A 1 75 ? -20.953 10.911 43.195 1.00 94.19 75 GLY A N 1
ATOM 582 C CA . GLY A 1 75 ? -21.244 10.408 44.539 1.00 94.19 75 GLY A CA 1
ATOM 583 C C . GLY A 1 75 ? -22.717 10.052 44.766 1.00 94.19 75 GLY A C 1
ATOM 584 O O . GLY A 1 75 ? -23.065 9.599 45.858 1.00 94.19 75 GLY A O 1
ATOM 585 N N . LYS A 1 76 ? -23.581 10.225 43.753 1.00 96.06 76 LYS A N 1
ATOM 586 C CA . LYS A 1 76 ? -25.020 9.991 43.884 1.00 96.06 76 LYS A CA 1
ATOM 587 C C . LYS A 1 76 ? -25.326 8.543 44.221 1.00 96.06 76 LYS A C 1
ATOM 589 O O . LYS A 1 76 ? -24.785 7.636 43.583 1.00 96.06 76 LYS A O 1
ATOM 594 N N . ARG A 1 77 ? -26.220 8.336 45.184 1.00 96.44 77 ARG A N 1
ATOM 595 C CA . ARG A 1 77 ? -26.652 7.014 45.661 1.00 96.44 77 ARG A CA 1
ATOM 596 C C . ARG A 1 77 ? -27.970 6.584 45.024 1.00 96.44 77 ARG A C 1
ATOM 598 O O . ARG A 1 77 ? -28.895 7.380 44.887 1.00 96.44 77 ARG A O 1
ATOM 605 N N . GLY A 1 78 ? -28.068 5.311 44.660 1.00 96.12 78 GLY A N 1
ATOM 606 C CA . GLY A 1 78 ? -29.275 4.735 44.072 1.00 96.12 78 GLY A CA 1
ATOM 607 C C . GLY A 1 78 ? -29.281 3.213 44.128 1.00 96.12 78 GLY A C 1
ATOM 608 O O . GLY A 1 78 ? -28.415 2.594 44.751 1.00 96.12 78 GLY A O 1
ATOM 609 N N . HIS A 1 79 ? -30.250 2.605 43.454 1.00 96.44 79 HIS A N 1
ATOM 610 C CA . HIS A 1 79 ? -30.331 1.154 43.323 1.00 96.44 79 HIS A CA 1
ATOM 611 C C . HIS A 1 79 ? -29.311 0.647 42.291 1.00 96.44 79 HIS A C 1
ATOM 613 O O . HIS A 1 79 ? -29.133 1.268 41.246 1.00 96.44 79 HIS A O 1
ATOM 619 N N . LYS A 1 80 ? -28.687 -0.518 42.516 1.00 95.00 80 LYS A N 1
ATOM 620 C CA . LYS A 1 80 ? -27.685 -1.122 41.604 1.00 95.00 80 LYS A CA 1
ATOM 621 C C . LYS A 1 80 ? -28.092 -1.197 40.122 1.00 95.00 80 LYS A C 1
ATOM 623 O O . LYS A 1 80 ? -27.2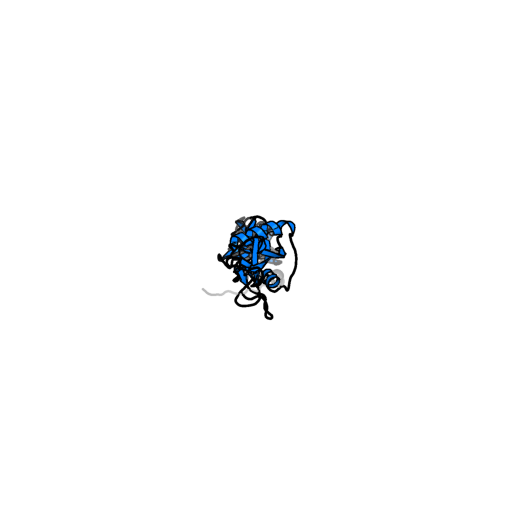30 -1.132 39.257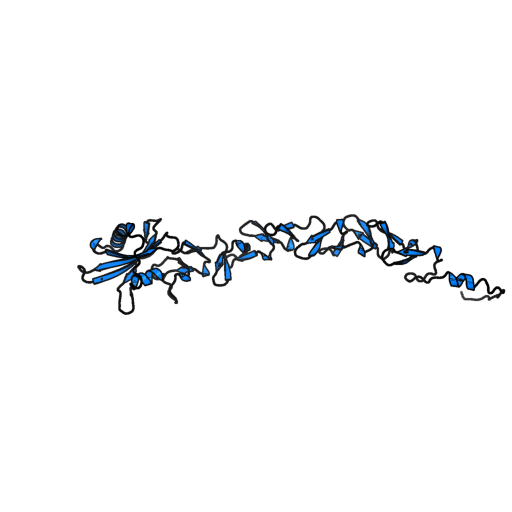 1.00 95.00 80 LYS A O 1
ATOM 628 N N . SER A 1 81 ? -29.388 -1.314 39.812 1.00 94.25 81 SER A N 1
ATOM 629 C CA . SER A 1 81 ? -29.881 -1.366 38.422 1.00 94.25 81 SER A CA 1
ATOM 630 C C . SER A 1 81 ? -29.837 -0.023 37.688 1.00 94.25 81 SER A C 1
ATOM 632 O O . SER A 1 81 ? -30.112 0.025 36.495 1.00 94.25 81 SER A O 1
ATOM 634 N N . GLU A 1 82 ? -29.582 1.075 38.396 1.00 93.44 82 GLU A N 1
ATOM 635 C CA . GLU A 1 82 ? -29.512 2.428 37.832 1.00 93.44 82 GLU A CA 1
ATOM 636 C C . GLU A 1 82 ? -28.093 2.794 37.369 1.00 93.44 82 GLU A C 1
ATOM 638 O O . GLU A 1 82 ? -27.881 3.874 36.814 1.00 93.44 82 GLU A O 1
ATOM 643 N N . PHE A 1 83 ? -27.126 1.899 37.586 1.00 95.19 83 PHE A N 1
ATOM 644 C CA . PHE A 1 83 ? -25.716 2.120 37.300 1.00 95.19 83 PHE A CA 1
ATOM 645 C C . PHE A 1 83 ? -25.211 1.188 36.197 1.00 95.19 83 PHE A C 1
ATOM 647 O O . PHE A 1 83 ? -25.623 0.036 36.067 1.00 95.19 83 PHE A O 1
ATOM 654 N N . LEU A 1 84 ? -24.264 1.706 35.427 1.00 93.50 84 LEU A N 1
ATOM 655 C CA . LEU A 1 84 ? -23.406 0.976 34.510 1.00 93.50 84 LEU A CA 1
ATOM 656 C C . LEU A 1 84 ? -22.079 0.657 35.197 1.00 93.50 84 LEU A C 1
ATOM 658 O O . LEU A 1 84 ? -21.615 1.411 36.049 1.00 93.50 84 LEU A O 1
ATOM 662 N N . ILE A 1 85 ? -21.431 -0.432 34.789 1.00 91.25 85 ILE A N 1
ATOM 663 C CA . ILE A 1 85 ? -20.088 -0.769 35.265 1.00 91.25 85 ILE A CA 1
ATOM 664 C C . ILE A 1 85 ? -19.061 -0.252 34.261 1.00 91.25 85 ILE A C 1
ATOM 666 O O . ILE A 1 85 ? -19.067 -0.647 33.095 1.00 91.25 85 ILE A O 1
ATOM 670 N N . PHE A 1 86 ? -18.173 0.625 34.723 1.00 88.12 86 PHE A N 1
ATOM 671 C CA . PHE A 1 86 ? -17.074 1.155 33.929 1.00 88.12 86 PHE A CA 1
ATOM 672 C C . PHE A 1 86 ? -16.134 0.029 33.492 1.00 88.12 86 PHE A C 1
ATOM 674 O O . PHE A 1 86 ? -15.681 -0.765 34.318 1.00 88.12 86 PHE A O 1
ATOM 681 N N . TYR A 1 87 ? -15.819 -0.027 32.198 1.00 84.31 87 TYR A N 1
ATOM 682 C CA . TYR A 1 87 ? -15.003 -1.099 31.631 1.00 84.31 87 TYR A CA 1
ATOM 683 C C . TYR A 1 87 ? -13.599 -1.207 32.253 1.00 84.31 87 TYR A C 1
ATOM 685 O O . TYR A 1 87 ? -13.158 -2.319 32.535 1.00 84.31 87 TYR A O 1
ATOM 693 N N . GLU A 1 88 ? -12.916 -0.083 32.504 1.00 81.56 88 GLU A N 1
ATOM 694 C CA . GLU A 1 88 ? -11.515 -0.110 32.954 1.00 81.56 88 GLU A CA 1
ATOM 695 C C . GLU A 1 88 ? -11.380 -0.399 34.452 1.00 81.56 88 GLU A C 1
ATOM 697 O O . GLU A 1 88 ? -10.665 -1.321 34.834 1.00 81.56 88 GLU A O 1
ATOM 702 N N . THR A 1 89 ? -12.075 0.349 35.316 1.00 87.31 89 THR A N 1
ATOM 703 C CA . THR A 1 89 ? -11.893 0.221 36.778 1.00 87.31 89 THR A CA 1
ATOM 704 C C . THR A 1 89 ? -12.956 -0.635 37.462 1.00 87.31 89 THR A C 1
ATOM 706 O O . THR A 1 89 ? -12.890 -0.826 38.674 1.00 87.31 89 THR A O 1
ATOM 709 N N . ARG A 1 90 ? -13.951 -1.142 36.717 1.00 90.19 90 ARG A N 1
ATOM 710 C CA . ARG A 1 90 ? -15.118 -1.872 37.254 1.00 90.19 90 ARG A CA 1
ATOM 711 C C . ARG A 1 90 ? -15.922 -1.085 38.295 1.00 90.19 90 ARG A C 1
ATOM 713 O O . ARG A 1 90 ? -16.664 -1.668 39.080 1.00 90.19 90 ARG A O 1
ATOM 720 N N . GLN A 1 91 ? -15.807 0.241 38.280 1.00 91.94 91 GLN A N 1
ATOM 721 C CA . GLN A 1 91 ? -16.541 1.128 39.175 1.00 91.94 91 GLN A CA 1
ATOM 722 C C . GLN A 1 91 ? -17.919 1.500 38.607 1.00 91.94 91 GLN A C 1
ATOM 724 O O . GLN A 1 91 ? -18.089 1.563 37.388 1.00 91.94 91 GLN A O 1
ATOM 729 N N . PRO A 1 92 ? -18.905 1.770 39.472 1.00 93.81 92 PRO A N 1
ATOM 730 C CA . PRO A 1 92 ? -20.239 2.187 39.056 1.00 93.81 92 PRO A CA 1
ATOM 731 C C . PRO A 1 92 ? -20.289 3.623 38.515 1.00 93.81 92 PRO A C 1
ATOM 733 O O . PRO A 1 92 ? -19.752 4.561 39.110 1.00 93.81 92 PRO A O 1
ATOM 736 N N . LEU A 1 93 ? -20.998 3.790 37.401 1.00 94.88 93 LEU A N 1
ATOM 737 C CA . LEU A 1 93 ? -21.254 5.049 36.701 1.00 94.88 93 LEU A CA 1
ATOM 738 C C . LEU A 1 93 ? -22.748 5.221 36.445 1.00 94.88 93 LEU A C 1
ATOM 740 O O . LEU A 1 93 ? -23.443 4.248 36.165 1.00 94.88 93 LEU A O 1
ATOM 744 N N . LEU A 1 94 ? -23.252 6.454 36.471 1.00 94.50 94 LEU A N 1
ATOM 745 C CA . LEU A 1 94 ? -24.600 6.719 35.966 1.00 94.50 94 LEU A CA 1
ATOM 746 C C . LEU A 1 94 ? -24.610 6.732 34.435 1.00 94.50 94 LEU A C 1
ATOM 748 O O . LEU A 1 94 ? -23.639 7.139 33.798 1.00 94.50 94 LEU A O 1
ATOM 752 N N . PHE A 1 95 ? -25.752 6.388 33.835 1.00 91.19 95 PHE A N 1
ATOM 753 C CA . PHE A 1 95 ? -25.964 6.513 32.386 1.00 91.19 95 PHE A CA 1
ATOM 754 C C . PHE A 1 95 ? -25.686 7.929 31.868 1.00 91.19 95 PHE A C 1
ATOM 756 O O . PHE A 1 95 ? -25.093 8.102 30.809 1.00 91.19 95 PHE A O 1
ATOM 763 N N . SER A 1 96 ? -26.067 8.954 32.635 1.00 91.44 96 SER A N 1
ATOM 764 C CA . SER A 1 96 ? -25.829 10.358 32.286 1.00 91.44 96 SER A CA 1
ATOM 765 C C . SER A 1 96 ? -24.355 10.770 32.354 1.00 91.44 96 SER A C 1
ATOM 767 O O . SER A 1 96 ? -24.000 11.825 31.830 1.00 91.44 96 SER A O 1
ATOM 769 N N . GLU A 1 97 ? -23.495 9.964 32.973 1.00 92.62 97 GLU A N 1
ATOM 770 C CA . GLU A 1 97 ? -22.064 10.227 33.166 1.00 92.62 97 GLU A CA 1
ATOM 771 C C . GLU A 1 97 ? -21.177 9.358 32.263 1.00 92.62 97 GLU A C 1
ATOM 773 O O . GLU A 1 97 ? -19.960 9.561 32.200 1.00 92.62 97 GLU A O 1
ATOM 778 N N . ALA A 1 98 ? -21.787 8.405 31.559 1.00 93.50 98 ALA A N 1
ATOM 779 C CA . ALA A 1 98 ? -21.111 7.477 30.676 1.00 93.50 98 ALA A CA 1
ATOM 780 C C . ALA A 1 98 ? -21.209 7.905 29.202 1.00 93.50 98 ALA A C 1
ATOM 782 O O . ALA A 1 98 ? -22.154 8.564 28.769 1.00 93.50 98 ALA A O 1
ATOM 783 N N . GLU A 1 99 ? -20.215 7.490 28.430 1.00 93.94 99 GLU A N 1
ATOM 784 C CA . GLU A 1 99 ? -20.199 7.456 26.972 1.00 93.94 99 GLU A CA 1
ATOM 785 C C . GLU A 1 99 ? -19.932 6.023 26.519 1.00 93.94 99 GLU A C 1
ATOM 787 O O . GLU A 1 99 ? -19.249 5.266 27.209 1.00 93.94 99 GLU A O 1
ATOM 792 N N . GLN A 1 100 ? -20.454 5.644 25.356 1.00 94.56 100 GLN A N 1
ATOM 793 C CA . GLN A 1 100 ? -20.253 4.313 24.798 1.00 94.56 100 GLN A CA 1
ATOM 794 C C . GLN A 1 100 ? -19.230 4.357 23.665 1.00 94.56 100 GLN A C 1
ATOM 796 O O . GLN A 1 100 ? -19.346 5.165 22.747 1.00 94.56 100 GLN A O 1
ATOM 801 N N . CYS A 1 101 ? -18.239 3.469 23.714 1.00 94.88 101 CYS A N 1
ATOM 802 C CA . CYS A 1 101 ? -17.322 3.255 22.604 1.00 94.88 101 CYS A CA 1
ATOM 803 C C . CYS A 1 101 ? -18.077 2.625 21.428 1.00 94.88 101 CYS A C 1
ATOM 805 O O . CYS A 1 101 ? -18.619 1.528 21.555 1.00 94.88 101 CYS A O 1
ATOM 807 N N . GLU A 1 102 ? -18.055 3.268 20.262 1.00 94.75 102 GLU A N 1
ATOM 808 C CA . GLU A 1 102 ? -18.781 2.787 19.078 1.00 94.75 102 GLU A CA 1
ATOM 809 C C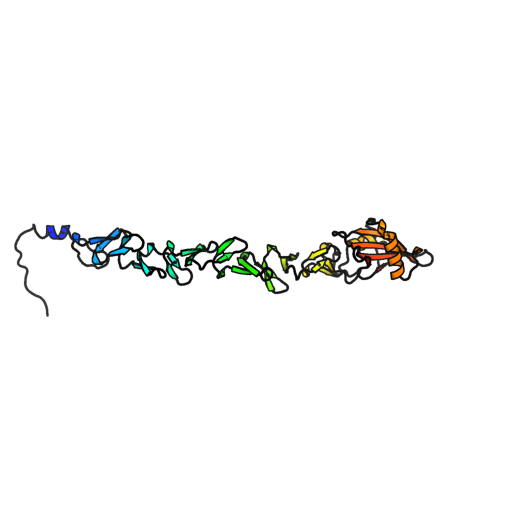 . GLU A 1 102 ? -18.204 1.500 18.467 1.00 94.75 102 GLU A C 1
ATOM 811 O O . GLU A 1 102 ? -18.844 0.871 17.626 1.00 94.75 102 GLU A O 1
ATOM 816 N N . VAL A 1 103 ? -16.972 1.131 18.829 1.00 93.56 103 VAL A N 1
ATOM 817 C CA . VAL A 1 103 ? -16.296 -0.059 18.289 1.00 93.56 103 VAL A CA 1
ATOM 818 C C . VAL A 1 103 ? -16.421 -1.248 19.232 1.00 93.56 103 VAL A C 1
ATOM 820 O O . VAL A 1 103 ? -16.792 -2.328 18.787 1.00 93.56 103 VAL A O 1
ATOM 823 N N . SER A 1 104 ? -16.134 -1.065 20.522 1.00 92.81 104 SER A N 1
ATOM 824 C CA . SER A 1 104 ? -16.193 -2.160 21.498 1.00 92.81 104 SER A CA 1
ATOM 825 C C . SER A 1 104 ? -17.547 -2.296 22.194 1.00 92.81 104 SER A C 1
ATOM 827 O O . SER A 1 104 ? -17.797 -3.316 22.825 1.00 92.81 104 SER A O 1
ATOM 829 N N . GLY A 1 105 ? -18.410 -1.278 22.131 1.00 92.50 105 GLY A N 1
ATOM 830 C CA . GLY A 1 105 ? -19.670 -1.230 22.879 1.00 92.50 105 GLY A CA 1
ATOM 831 C C . GLY A 1 105 ? -19.503 -0.959 24.379 1.00 92.50 105 GLY A C 1
ATOM 832 O O . GLY A 1 105 ? -20.504 -0.856 25.087 1.00 92.50 105 GLY A O 1
ATOM 833 N N . ASN A 1 106 ? -18.267 -0.817 24.869 1.00 92.69 106 ASN A N 1
ATOM 834 C CA . ASN A 1 106 ? -17.966 -0.594 26.282 1.00 92.69 106 ASN A CA 1
ATOM 835 C C . ASN A 1 106 ? -18.363 0.812 26.735 1.00 92.69 106 ASN A C 1
ATOM 837 O O . ASN A 1 106 ? -18.120 1.790 26.025 1.00 92.69 106 ASN A O 1
ATOM 841 N N . TYR A 1 107 ? -18.891 0.915 27.954 1.00 92.81 107 TYR A N 1
ATOM 842 C CA . TYR A 1 107 ? -19.172 2.196 28.593 1.00 92.81 107 TYR A CA 1
ATOM 843 C C . TYR A 1 107 ? -17.955 2.711 29.356 1.00 92.81 107 TYR A C 1
ATOM 845 O O . TYR A 1 107 ? -17.339 1.989 30.148 1.00 92.81 107 TYR A O 1
ATOM 853 N N . VAL A 1 108 ? -17.639 3.982 29.129 1.00 93.75 108 VAL A N 1
ATOM 854 C CA . VAL A 1 108 ? -16.566 4.718 29.792 1.00 93.75 108 VAL A CA 1
ATOM 855 C C . VAL A 1 108 ? -17.046 6.041 30.350 1.00 93.75 108 VAL A C 1
ATOM 857 O O . VAL A 1 108 ? -18.108 6.532 29.984 1.00 93.75 108 VAL A O 1
ATOM 860 N N . LYS A 1 109 ? -16.258 6.637 31.243 1.00 92.56 109 LYS A N 1
ATOM 861 C CA . LYS A 1 109 ? -16.507 7.998 31.716 1.00 92.56 109 LYS A CA 1
ATOM 862 C C . LYS A 1 109 ? -16.477 8.990 30.544 1.00 92.56 109 LYS A C 1
ATOM 864 O O . LYS A 1 109 ? -15.614 8.908 29.668 1.00 92.56 109 LYS A O 1
ATOM 869 N N . LYS A 1 110 ? -17.396 9.959 30.573 1.00 91.00 110 LYS A N 1
ATOM 870 C CA . LYS A 1 110 ? -17.426 11.094 29.638 1.00 91.00 110 LYS A CA 1
ATOM 871 C C . LYS A 1 110 ? -16.060 11.768 29.492 1.00 91.00 110 LYS A C 1
ATOM 873 O O . LYS A 1 110 ? -15.393 12.047 30.488 1.00 91.00 110 LYS A O 1
ATOM 878 N N . GLY A 1 111 ? -15.671 12.040 28.248 1.00 90.56 111 GLY A N 1
ATOM 879 C CA . GLY A 1 111 ? -14.395 12.679 27.907 1.00 90.56 111 GLY A CA 1
ATOM 880 C C . GLY A 1 111 ? -13.183 11.748 27.774 1.00 90.56 111 GLY A C 1
ATOM 881 O O . GLY A 1 111 ? -12.121 12.234 27.403 1.00 90.56 111 GLY A O 1
ATOM 882 N N . ILE A 1 112 ? -13.314 10.438 28.033 1.00 92.69 112 ILE A N 1
ATOM 883 C CA . ILE A 1 112 ? -12.231 9.464 27.775 1.00 92.69 112 ILE A CA 1
ATOM 884 C C . ILE A 1 112 ? -12.136 9.101 26.288 1.00 92.69 112 ILE A C 1
ATOM 886 O O . ILE A 1 112 ? -11.044 8.853 25.780 1.00 92.69 112 ILE A O 1
ATOM 890 N N . LEU A 1 113 ? -13.273 9.022 25.589 1.00 95.00 113 LEU A N 1
ATOM 891 C CA . LEU A 1 113 ? -13.285 8.617 24.186 1.00 95.00 113 LEU A CA 1
ATOM 892 C C . LEU A 1 113 ? -12.643 9.681 23.303 1.00 95.00 113 LEU A C 1
ATOM 894 O O . LEU A 1 113 ? -12.959 10.868 23.389 1.00 95.00 113 LEU A O 1
ATOM 898 N N . GLU A 1 114 ? -11.818 9.218 22.378 1.00 96.00 114 GLU A N 1
ATOM 899 C CA . GLU A 1 114 ? -11.204 10.038 21.349 1.00 96.00 114 GLU A CA 1
ATOM 900 C C . GLU A 1 114 ? -11.863 9.781 19.996 1.00 96.00 114 GLU A C 1
ATOM 902 O O . GLU A 1 114 ? -12.437 8.720 19.742 1.00 96.00 114 GLU A O 1
ATOM 907 N N . GLN A 1 115 ? -11.781 10.764 19.105 1.00 96.81 115 GLN A N 1
ATOM 908 C CA . GLN A 1 115 ? -12.328 10.637 17.764 1.00 96.81 115 GLN A CA 1
ATOM 909 C C . GLN A 1 115 ? -11.291 10.042 16.807 1.00 96.81 115 GLN A C 1
ATOM 911 O O . GLN A 1 115 ? -10.167 10.529 16.707 1.00 96.81 115 GLN A O 1
ATOM 916 N N . CYS A 1 116 ? -11.679 9.004 16.068 1.00 96.75 116 CYS A N 1
ATOM 917 C CA . CYS A 1 116 ? -10.896 8.510 14.941 1.00 96.75 116 CYS A CA 1
ATOM 918 C C . CYS A 1 116 ? -10.966 9.514 13.785 1.00 96.75 116 CYS A C 1
ATOM 920 O O . CYS A 1 116 ? -12.053 9.793 13.283 1.00 96.75 116 CYS A O 1
ATOM 922 N N . GLU A 1 117 ? -9.825 9.996 13.295 1.00 96.31 117 GLU A N 1
ATOM 923 C CA . GLU A 1 117 ? -9.797 11.025 12.244 1.00 96.31 117 GLU A CA 1
ATOM 924 C C . GLU A 1 117 ? -10.309 10.536 10.878 1.00 96.31 117 GLU A C 1
ATOM 926 O O . GLU A 1 117 ? -10.700 11.343 10.038 1.00 96.31 117 GLU A O 1
ATOM 931 N N . VAL A 1 118 ? -10.324 9.220 10.642 1.00 94.56 118 VAL A N 1
ATOM 932 C CA . VAL A 1 118 ? -10.804 8.629 9.380 1.00 94.56 118 VAL A CA 1
ATOM 933 C C . VAL A 1 118 ? -12.282 8.266 9.471 1.00 94.56 118 VAL A C 1
ATOM 935 O O . VAL A 1 118 ? -13.077 8.700 8.648 1.00 94.56 118 VAL A O 1
ATOM 938 N N . SER A 1 119 ? -12.683 7.498 10.488 1.00 94.94 119 SER A N 1
ATOM 939 C CA . SER A 1 119 ? -14.076 7.045 10.609 1.00 94.94 119 SER A CA 1
ATOM 940 C C . SER A 1 119 ? -14.989 8.011 11.358 1.00 94.94 119 SER A C 1
ATOM 942 O O . SER A 1 119 ? -16.176 7.726 11.462 1.00 94.94 119 SER A O 1
ATOM 944 N N . GLN A 1 120 ? -14.452 9.074 11.963 1.00 96.00 120 GLN A N 1
ATOM 945 C CA . GLN A 1 120 ? -15.163 10.057 12.798 1.00 96.00 120 GLN A CA 1
ATOM 946 C C . GLN A 1 120 ? -15.859 9.492 14.054 1.00 96.00 120 GLN A C 1
ATOM 948 O O . GLN A 1 120 ? -16.424 10.252 14.837 1.00 96.00 120 GLN A O 1
ATOM 953 N N . LYS A 1 121 ? -15.765 8.178 14.284 1.00 95.31 121 LYS A N 1
ATOM 954 C CA . LYS A 1 121 ? -16.282 7.462 15.460 1.00 95.31 121 LYS A CA 1
ATOM 955 C C . LYS A 1 121 ? -15.551 7.822 16.750 1.00 95.31 121 LYS A C 1
ATOM 957 O O . LYS A 1 121 ? -14.322 7.948 16.743 1.00 95.31 121 LYS A O 1
ATOM 962 N N . ARG A 1 122 ? -16.294 7.881 17.857 1.00 95.94 122 ARG A N 1
ATOM 963 C CA . ARG A 1 122 ? -15.774 8.026 19.227 1.00 95.94 122 ARG A CA 1
ATOM 964 C C . ARG A 1 122 ? -15.399 6.660 19.794 1.00 95.94 122 ARG A C 1
ATOM 966 O O . ARG A 1 122 ? -16.241 5.774 19.946 1.00 95.94 122 ARG A O 1
ATOM 973 N N . VAL A 1 123 ? -14.120 6.471 20.085 1.00 96.75 123 VAL A N 1
ATOM 974 C CA . VAL A 1 123 ? -13.552 5.168 20.437 1.00 96.75 123 VAL A CA 1
ATOM 975 C C . VAL A 1 123 ? -12.548 5.284 21.575 1.00 96.75 123 VAL A C 1
ATOM 977 O O . VAL A 1 123 ? -12.082 6.370 21.914 1.00 96.75 123 VAL A O 1
ATOM 980 N N . LEU A 1 124 ? -12.232 4.150 22.194 1.00 95.19 124 LEU A N 1
ATOM 981 C CA . LEU A 1 124 ? -11.219 4.094 23.242 1.00 95.19 124 LEU A CA 1
ATOM 982 C C . LEU A 1 124 ? -9.837 4.455 22.673 1.00 95.19 124 LEU A C 1
ATOM 984 O O . LEU A 1 124 ? -9.491 3.974 21.589 1.00 95.19 124 LEU A O 1
ATOM 988 N N . PRO A 1 125 ? -8.997 5.192 23.422 1.00 94.75 125 PRO A N 1
ATOM 989 C CA . PRO A 1 125 ? -7.610 5.444 23.030 1.00 94.75 125 PRO A CA 1
ATOM 990 C C . PRO A 1 125 ? -6.817 4.156 22.766 1.00 94.75 125 PRO A C 1
ATOM 992 O O . PRO A 1 125 ? -5.946 4.134 21.900 1.00 94.75 125 PRO A O 1
ATOM 995 N N . SER A 1 126 ? -7.153 3.058 23.457 1.00 93.81 126 SER A N 1
ATOM 996 C CA . SER A 1 126 ? -6.555 1.734 23.248 1.00 93.81 126 SER A CA 1
ATOM 997 C C . SER A 1 126 ? -6.829 1.142 21.863 1.00 93.81 126 SER A C 1
ATOM 999 O O . SER A 1 126 ? -6.055 0.303 21.409 1.00 93.81 126 SER A O 1
ATOM 1001 N N . GLU A 1 127 ? -7.901 1.555 21.185 1.00 95.00 127 GLU A N 1
ATOM 1002 C CA . GLU A 1 127 ? -8.273 1.096 19.838 1.00 95.00 127 GLU A CA 1
ATOM 1003 C C . GLU A 1 127 ? -7.659 1.956 18.730 1.00 95.00 127 GLU A C 1
ATOM 1005 O O . GLU A 1 127 ? -7.657 1.574 17.554 1.00 95.00 127 GLU A O 1
ATOM 1010 N N . LEU A 1 128 ? -7.119 3.117 19.101 1.00 96.69 128 LEU A N 1
ATOM 1011 C CA . LEU A 1 128 ? -6.447 4.025 18.192 1.00 96.69 128 LEU A CA 1
ATOM 1012 C C . LEU A 1 128 ? -4.946 3.742 18.153 1.00 96.69 128 LEU A C 1
ATOM 1014 O O . LEU A 1 128 ? -4.325 3.256 19.099 1.00 96.69 128 LEU A O 1
ATOM 1018 N N . ALA A 1 129 ? -4.347 4.063 17.019 1.00 97.19 129 ALA A N 1
ATOM 1019 C CA . ALA A 1 129 ? -2.913 4.147 16.847 1.00 97.19 129 ALA A CA 1
ATOM 1020 C C . ALA A 1 129 ? -2.598 5.293 15.882 1.00 97.19 129 ALA A C 1
ATOM 1022 O O . ALA A 1 129 ? -3.424 5.697 15.059 1.00 97.19 129 ALA A O 1
ATOM 1023 N N . ARG A 1 130 ? -1.396 5.853 16.011 1.00 97.00 130 ARG A N 1
ATOM 1024 C CA . ARG A 1 130 ? -0.934 6.927 15.136 1.00 97.00 130 ARG A CA 1
ATOM 1025 C C . ARG A 1 130 ? -0.381 6.332 13.842 1.00 97.00 130 ARG A C 1
ATOM 1027 O O . ARG A 1 130 ? 0.448 5.428 13.886 1.00 97.00 130 ARG A O 1
ATOM 1034 N N . CYS A 1 131 ? -0.815 6.867 12.706 1.00 97.19 131 CYS A N 1
ATOM 1035 C CA . CYS A 1 131 ? -0.209 6.578 11.412 1.00 97.19 131 CYS A CA 1
ATOM 1036 C C . CYS A 1 131 ? 1.189 7.211 11.345 1.00 97.19 131 CYS A C 1
ATOM 1038 O O . CYS A 1 131 ? 1.317 8.423 11.527 1.00 97.19 131 CYS A O 1
ATOM 1040 N N . ALA A 1 132 ? 2.220 6.415 11.052 1.00 96.44 132 ALA A N 1
ATOM 1041 C CA . ALA A 1 132 ? 3.600 6.898 10.964 1.00 96.44 132 ALA A CA 1
ATOM 1042 C C . ALA A 1 132 ? 3.814 7.928 9.839 1.00 96.44 132 ALA A C 1
ATOM 1044 O O . ALA A 1 132 ? 4.661 8.804 9.969 1.00 96.44 132 ALA A O 1
ATOM 1045 N N . VAL A 1 133 ? 3.029 7.849 8.758 1.00 95.44 133 VAL A N 1
ATOM 1046 C CA . VAL A 1 133 ? 3.183 8.722 7.582 1.00 95.44 133 VAL A CA 1
ATOM 1047 C C . VAL A 1 133 ? 2.401 10.028 7.732 1.00 95.44 133 VAL A C 1
ATOM 1049 O O . VAL A 1 133 ? 2.933 11.100 7.471 1.00 95.44 133 VAL A O 1
ATOM 1052 N N . THR A 1 134 ? 1.132 9.960 8.143 1.00 95.62 134 THR A N 1
ATOM 1053 C CA . THR A 1 134 ? 0.245 11.138 8.183 1.00 95.62 134 THR A CA 1
ATOM 1054 C C . THR A 1 134 ? 0.142 11.781 9.564 1.00 95.62 134 THR A C 1
ATOM 1056 O O . THR A 1 134 ? -0.412 12.868 9.684 1.00 95.62 134 THR A O 1
ATOM 1059 N N . GLY A 1 135 ? 0.600 11.109 10.625 1.00 95.06 135 GLY A N 1
ATOM 1060 C CA . GLY A 1 135 ? 0.474 11.572 12.012 1.00 95.06 135 GLY A CA 1
ATOM 1061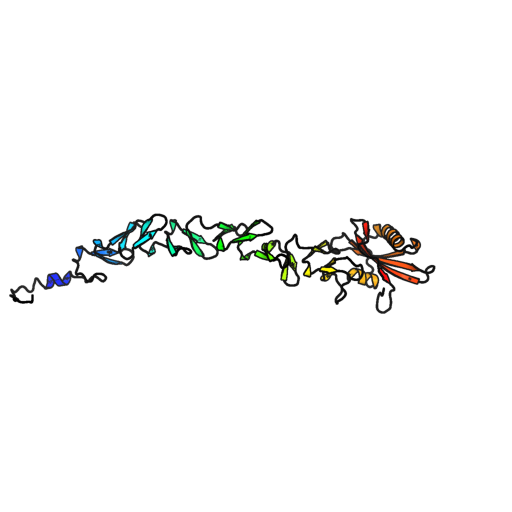 C C . GLY A 1 135 ? -0.938 11.468 12.609 1.00 95.06 135 GLY A C 1
ATOM 1062 O O . GLY A 1 135 ? -1.095 11.672 13.819 1.00 95.06 135 GLY A O 1
ATOM 1063 N N . LYS A 1 136 ? -1.940 11.106 11.797 1.00 95.88 136 LYS A N 1
ATOM 1064 C CA . LYS A 1 136 ? -3.349 10.987 12.198 1.00 95.88 136 LYS A CA 1
ATOM 1065 C C . LYS A 1 136 ? -3.564 9.865 13.212 1.00 95.88 136 LYS A C 1
ATOM 1067 O O . LYS A 1 136 ? -2.956 8.795 13.080 1.00 95.88 136 LYS A O 1
ATOM 1072 N N . ARG A 1 137 ? -4.452 10.071 14.190 1.00 96.56 137 ARG A N 1
ATOM 1073 C CA . ARG A 1 137 ? -4.924 9.016 15.107 1.00 96.56 137 ARG A CA 1
ATOM 1074 C C . ARG A 1 137 ? -6.108 8.287 14.487 1.00 96.56 137 ARG A C 1
ATOM 1076 O O . ARG A 1 137 ? -7.170 8.861 14.248 1.00 96.56 137 ARG A O 1
ATOM 1083 N N . VAL A 1 138 ? -5.916 7.005 14.208 1.00 97.81 138 VAL A N 1
ATOM 1084 C CA . VAL A 1 138 ? -6.874 6.190 13.457 1.00 97.81 138 VAL A CA 1
ATOM 1085 C C . VAL A 1 138 ? -7.063 4.838 14.123 1.00 97.81 138 VAL A C 1
ATOM 1087 O O . VAL A 1 138 ? -6.227 4.401 14.912 1.00 97.81 138 VAL A O 1
ATOM 1090 N N . LEU A 1 139 ? -8.169 4.165 13.817 1.00 97.56 139 LEU A N 1
ATOM 1091 C CA . LEU A 1 139 ? -8.410 2.818 14.324 1.00 97.56 139 LEU A CA 1
ATOM 1092 C C . LEU A 1 139 ? -7.332 1.853 13.837 1.00 97.56 139 LEU A C 1
ATOM 1094 O O . LEU A 1 139 ? -6.997 1.840 12.653 1.00 97.56 139 LEU A O 1
ATOM 1098 N N . LYS A 1 140 ? -6.861 0.983 14.736 1.00 96.50 140 LYS A N 1
ATOM 1099 C CA . LYS A 1 140 ? -5.834 -0.028 14.435 1.00 96.50 140 LYS A CA 1
ATOM 1100 C C . LYS A 1 140 ? -6.170 -0.896 13.220 1.00 96.50 140 LYS A C 1
ATOM 1102 O O . LYS A 1 140 ? -5.268 -1.259 12.482 1.00 96.50 140 LYS A O 1
ATOM 1107 N N . LYS A 1 141 ? -7.456 -1.170 12.977 1.00 95.81 141 LYS A N 1
ATOM 1108 C CA . LYS A 1 141 ? -7.929 -1.955 11.823 1.00 95.81 141 LYS A CA 1
ATOM 1109 C C . LYS A 1 141 ? -7.677 -1.310 10.453 1.00 95.81 141 LYS A C 1
ATOM 1111 O O . LYS A 1 141 ? -7.771 -2.005 9.459 1.00 95.81 141 LYS A O 1
ATOM 1116 N N . PHE A 1 142 ? -7.436 0.002 10.397 1.00 96.69 142 PHE A N 1
ATOM 1117 C CA . PHE A 1 142 ? -7.123 0.716 9.151 1.00 96.69 142 PHE A CA 1
ATOM 1118 C C . PHE A 1 142 ? -5.617 0.833 8.903 1.00 96.69 142 PHE A C 1
ATOM 1120 O O . PHE A 1 142 ? -5.197 1.489 7.949 1.00 96.69 142 PHE A O 1
ATOM 1127 N N . LEU A 1 143 ? -4.798 0.280 9.801 1.00 97.62 143 LEU A N 1
ATOM 1128 C CA . LEU A 1 143 ? -3.352 0.342 9.705 1.00 97.62 143 LEU A CA 1
ATOM 1129 C C . LEU A 1 143 ? -2.799 -0.987 9.199 1.00 97.62 143 LEU A C 1
ATOM 1131 O O . LEU A 1 143 ? -3.108 -2.044 9.743 1.00 97.62 143 LEU A O 1
ATOM 1135 N N . VAL A 1 144 ? -1.907 -0.895 8.222 1.00 97.75 144 VAL A N 1
ATOM 1136 C CA . VAL A 1 144 ? -1.045 -1.985 7.758 1.00 97.75 144 VAL A CA 1
ATOM 1137 C C . VAL A 1 144 ? 0.387 -1.743 8.223 1.00 97.75 144 VAL A C 1
ATOM 1139 O O . VAL A 1 144 ? 0.737 -0.645 8.668 1.00 97.75 144 VAL A O 1
ATOM 1142 N N . ILE A 1 145 ? 1.215 -2.784 8.162 1.00 97.75 145 ILE A N 1
ATOM 1143 C CA . ILE A 1 145 ? 2.632 -2.729 8.532 1.00 97.75 145 ILE A CA 1
ATOM 1144 C C . ILE A 1 145 ? 3.470 -2.710 7.256 1.00 97.75 145 ILE A C 1
ATOM 1146 O O . ILE A 1 145 ? 3.225 -3.504 6.348 1.00 97.75 145 ILE A O 1
ATOM 1150 N N . SER A 1 146 ? 4.463 -1.819 7.190 1.00 98.00 146 SER A N 1
ATOM 1151 C CA . SER A 1 146 ? 5.428 -1.825 6.089 1.00 98.00 146 SER A CA 1
ATOM 1152 C C . SER A 1 146 ? 6.337 -3.041 6.216 1.00 98.00 146 SER A C 1
ATOM 1154 O O . SER A 1 146 ? 6.953 -3.238 7.259 1.00 98.00 146 SER A O 1
ATOM 1156 N N . SER A 1 147 ? 6.489 -3.825 5.149 1.00 97.75 147 SER A N 1
ATOM 1157 C CA . SER A 1 147 ? 7.443 -4.938 5.129 1.00 97.75 147 SER A CA 1
ATOM 1158 C C . SER A 1 147 ? 8.905 -4.492 5.069 1.00 97.75 147 SER A C 1
ATOM 1160 O O . SER A 1 147 ? 9.791 -5.338 5.113 1.00 97.75 147 SER A O 1
ATOM 1162 N N . LEU A 1 148 ? 9.166 -3.190 4.912 1.00 96.69 148 LEU A N 1
ATOM 1163 C CA . LEU A 1 148 ? 10.514 -2.638 4.778 1.00 96.69 148 LEU A CA 1
ATOM 1164 C C . LEU A 1 148 ? 10.975 -1.924 6.049 1.00 96.69 148 LEU A C 1
ATOM 1166 O O . LEU A 1 148 ? 12.110 -2.119 6.469 1.00 96.69 148 LEU A O 1
ATOM 1170 N N . SER A 1 149 ? 10.113 -1.106 6.658 1.00 96.69 149 SER A N 1
ATOM 1171 C CA . SER A 1 149 ? 10.439 -0.356 7.883 1.00 96.69 149 SER A CA 1
ATOM 1172 C C . SER A 1 149 ? 9.752 -0.873 9.142 1.00 96.69 149 SER A C 1
ATOM 1174 O 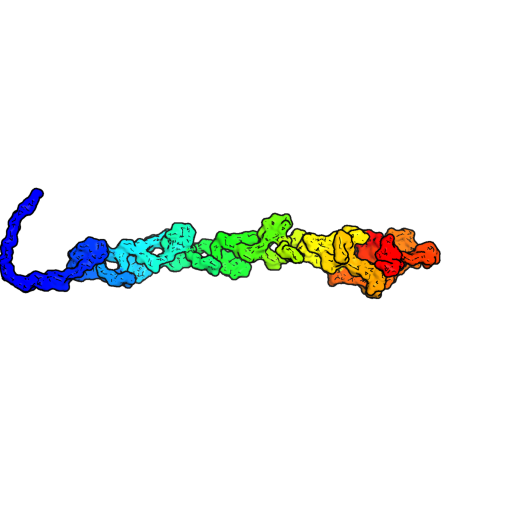O . SER A 1 149 ? 9.983 -0.325 10.215 1.00 96.69 149 SER A O 1
ATOM 1176 N N . GLU A 1 150 ? 8.865 -1.865 9.021 1.00 96.56 150 GLU A N 1
ATOM 1177 C CA . GLU A 1 150 ? 8.040 -2.393 10.119 1.00 96.56 150 GLU A CA 1
ATOM 1178 C C . GLU A 1 150 ? 7.136 -1.334 10.787 1.00 96.56 150 GLU A C 1
ATOM 1180 O O . GLU A 1 150 ? 6.575 -1.539 11.866 1.00 96.56 150 GLU A O 1
ATOM 1185 N N . THR A 1 151 ? 6.934 -0.186 10.132 1.00 96.06 151 THR A N 1
ATOM 1186 C CA . THR A 1 151 ? 6.098 0.903 10.650 1.00 96.06 151 THR A CA 1
ATOM 1187 C C . THR A 1 151 ? 4.618 0.688 10.341 1.00 96.06 151 THR A C 1
ATOM 1189 O O . THR A 1 151 ? 4.256 0.130 9.306 1.00 96.06 151 THR A O 1
ATOM 1192 N N . ARG A 1 152 ? 3.736 1.151 11.241 1.00 97.00 152 ARG A N 1
ATOM 1193 C CA . ARG A 1 152 ? 2.276 1.118 11.050 1.00 97.00 152 ARG A CA 1
ATOM 1194 C C . ARG A 1 152 ? 1.780 2.384 10.369 1.00 97.00 152 ARG A C 1
ATOM 1196 O O . ARG A 1 152 ? 2.026 3.493 10.849 1.00 97.00 152 ARG A O 1
ATOM 1203 N N . PHE A 1 153 ? 1.025 2.231 9.294 1.00 97.94 153 PHE A N 1
ATOM 1204 C CA . PHE A 1 153 ? 0.516 3.353 8.516 1.00 97.94 153 PHE A CA 1
ATOM 1205 C C . PHE A 1 153 ? -0.806 3.002 7.831 1.00 97.94 153 PHE A C 1
ATOM 1207 O O . PHE A 1 153 ? -1.218 1.848 7.821 1.00 97.94 153 PHE A O 1
ATOM 1214 N N . LEU A 1 154 ? -1.509 4.018 7.333 1.00 97.69 154 LEU A N 1
ATOM 1215 C CA . LEU A 1 154 ? -2.838 3.855 6.748 1.00 97.69 154 LEU A CA 1
ATOM 1216 C C . LEU A 1 154 ? -2.803 2.975 5.495 1.00 97.69 154 LEU A C 1
ATOM 1218 O O . LEU A 1 154 ? -2.026 3.238 4.581 1.00 97.69 154 LEU A O 1
ATOM 1222 N N . GLU A 1 155 ? -3.695 1.987 5.443 1.00 96.12 155 GLU A N 1
ATOM 1223 C CA . GLU A 1 155 ? -3.842 1.088 4.291 1.00 96.12 155 GLU A CA 1
ATOM 1224 C C . GLU A 1 155 ? -4.203 1.841 3.005 1.00 96.12 155 GLU A C 1
ATOM 1226 O O . GLU A 1 155 ? -3.682 1.533 1.940 1.00 96.12 155 GLU A O 1
ATOM 1231 N N . GLU A 1 156 ? -5.031 2.881 3.110 1.00 95.12 156 GLU A N 1
ATOM 1232 C CA . GLU A 1 156 ? -5.491 3.691 1.973 1.00 95.12 156 GLU A CA 1
ATOM 1233 C C . GLU A 1 156 ? -4.343 4.314 1.161 1.00 95.12 156 GLU A C 1
ATOM 1235 O O . GLU A 1 156 ? -4.444 4.466 -0.053 1.00 95.12 156 GLU A O 1
ATOM 1240 N N . ILE A 1 157 ? -3.235 4.663 1.821 1.00 95.69 157 ILE A N 1
ATOM 1241 C CA . ILE A 1 157 ? -2.056 5.256 1.172 1.00 95.69 157 ILE A CA 1
ATOM 1242 C C . ILE A 1 157 ? -0.961 4.222 0.890 1.00 95.69 157 ILE A C 1
ATOM 1244 O O . ILE A 1 157 ? 0.152 4.593 0.511 1.00 95.69 157 ILE A O 1
ATOM 1248 N N . ALA A 1 158 ? -1.227 2.941 1.132 1.00 96.75 158 ALA A N 1
ATOM 1249 C CA . ALA A 1 158 ? -0.235 1.894 0.999 1.00 96.75 158 ALA A CA 1
ATOM 1250 C C . ALA A 1 158 ? -0.041 1.447 -0.440 1.00 96.75 158 ALA A C 1
ATOM 1252 O O . ALA A 1 158 ? -0.980 1.320 -1.223 1.00 96.75 158 ALA A O 1
ATOM 1253 N N . ILE A 1 159 ? 1.217 1.170 -0.779 1.00 97.19 159 ILE A N 1
ATOM 1254 C CA . ILE A 1 159 ? 1.564 0.553 -2.051 1.00 97.19 159 ILE A CA 1
ATOM 1255 C C . ILE A 1 159 ? 1.695 -0.939 -1.788 1.00 97.19 159 ILE A C 1
ATOM 1257 O O . ILE A 1 159 ? 2.601 -1.383 -1.080 1.00 97.19 159 ILE A O 1
ATOM 1261 N N . ARG A 1 160 ? 0.731 -1.686 -2.324 1.00 97.25 160 ARG A N 1
ATOM 1262 C CA . ARG A 1 160 ? 0.635 -3.136 -2.181 1.00 97.25 160 ARG A CA 1
ATOM 1263 C C . ARG A 1 160 ? 1.493 -3.828 -3.236 1.00 97.25 160 ARG A C 1
ATOM 1265 O O . ARG A 1 160 ? 1.452 -3.434 -4.402 1.00 97.25 160 ARG A O 1
ATOM 1272 N N . SER A 1 161 ? 2.241 -4.843 -2.819 1.00 97.25 161 SER A N 1
ATOM 1273 C CA . SER A 1 161 ? 2.999 -5.710 -3.712 1.00 97.25 161 SER A CA 1
ATOM 1274 C C . SER A 1 161 ? 2.126 -6.799 -4.336 1.00 97.25 161 SER A C 1
ATOM 1276 O O . SER A 1 161 ? 1.032 -7.091 -3.843 1.00 97.25 161 SER A O 1
ATOM 1278 N N . ALA A 1 162 ? 2.639 -7.484 -5.359 1.00 94.62 162 ALA A N 1
ATOM 1279 C CA . ALA A 1 162 ? 1.986 -8.678 -5.907 1.00 94.62 162 ALA A CA 1
ATOM 1280 C C . ALA A 1 162 ? 1.902 -9.848 -4.901 1.00 94.62 162 ALA A C 1
ATOM 1282 O O . ALA A 1 162 ? 1.082 -10.746 -5.062 1.00 94.62 162 ALA A O 1
ATOM 1283 N N . THR A 1 163 ? 2.728 -9.829 -3.851 1.00 94.31 163 THR A N 1
ATOM 1284 C CA . THR A 1 163 ? 2.768 -10.826 -2.763 1.00 94.31 163 THR A CA 1
ATOM 1285 C C . THR A 1 163 ? 2.026 -10.373 -1.503 1.00 94.31 163 THR A C 1
ATOM 1287 O O . THR A 1 163 ? 2.276 -10.893 -0.420 1.00 94.31 163 THR A O 1
ATOM 1290 N N . GLU A 1 164 ? 1.132 -9.390 -1.636 1.00 95.00 164 GLU A N 1
ATOM 1291 C CA . GLU A 1 164 ? 0.310 -8.836 -0.550 1.00 95.00 164 GLU A CA 1
ATOM 1292 C C . GLU A 1 164 ? 1.091 -8.160 0.590 1.00 95.00 164 GLU A C 1
ATOM 1294 O O . GLU A 1 164 ? 0.553 -7.936 1.674 1.00 95.00 164 GLU A O 1
ATOM 1299 N N . LYS A 1 165 ? 2.346 -7.779 0.346 1.00 96.88 165 LYS A N 1
ATOM 1300 C CA . LYS A 1 165 ? 3.117 -6.929 1.258 1.00 96.88 165 LYS A CA 1
ATOM 1301 C C . LYS A 1 165 ? 2.812 -5.459 1.001 1.00 96.88 165 LYS A C 1
ATOM 1303 O O . LYS A 1 165 ? 2.336 -5.093 -0.070 1.00 96.88 165 LYS A O 1
ATOM 1308 N N . TYR A 1 166 ? 3.119 -4.606 1.968 1.00 97.94 166 TYR A N 1
ATOM 1309 C CA . TYR A 1 166 ? 2.870 -3.173 1.873 1.00 97.94 166 TYR A CA 1
ATOM 1310 C C . TYR A 1 166 ? 4.157 -2.394 2.111 1.00 97.94 166 TYR A C 1
ATOM 1312 O O . TYR A 1 166 ? 4.951 -2.748 2.980 1.00 97.94 166 TYR A O 1
ATOM 1320 N N . CYS A 1 167 ? 4.330 -1.289 1.393 1.00 97.81 167 CYS A N 1
ATOM 1321 C CA . CYS A 1 167 ? 5.347 -0.290 1.700 1.00 97.81 167 CYS A CA 1
ATOM 1322 C C . CYS A 1 167 ? 4.735 1.108 1.750 1.00 97.81 167 CYS A C 1
ATOM 1324 O O . CYS A 1 167 ? 3.671 1.375 1.175 1.00 97.81 167 CYS A O 1
ATOM 1326 N N . THR A 1 168 ? 5.421 2.018 2.434 1.00 97.50 168 THR A N 1
ATOM 1327 C CA . THR A 1 168 ? 5.007 3.419 2.480 1.00 97.50 168 THR A CA 1
ATOM 1328 C C . THR A 1 168 ? 5.278 4.114 1.134 1.00 97.50 168 THR A C 1
ATOM 1330 O O . THR A 1 168 ? 6.149 3.685 0.368 1.00 97.50 168 THR A O 1
ATOM 1333 N N . PRO A 1 169 ? 4.595 5.233 0.825 1.00 96.19 169 PRO A N 1
ATOM 1334 C CA . PRO A 1 169 ? 4.847 6.009 -0.397 1.00 96.19 169 PRO A CA 1
ATOM 1335 C C . PRO A 1 169 ? 6.276 6.542 -0.568 1.00 96.19 169 PRO A C 1
ATOM 1337 O O . PRO A 1 169 ? 6.663 6.892 -1.688 1.00 96.19 169 PRO A O 1
ATOM 1340 N N . VAL A 1 170 ? 7.022 6.656 0.536 1.00 95.75 170 VAL A N 1
ATOM 1341 C CA . VAL A 1 170 ? 8.422 7.109 0.566 1.00 95.75 170 VAL A CA 1
ATOM 1342 C C . VAL A 1 170 ? 9.378 5.953 0.264 1.00 95.75 170 VAL A C 1
ATOM 1344 O O . VAL A 1 170 ? 10.402 6.158 -0.377 1.00 95.75 170 VAL A O 1
ATOM 1347 N N . GLU A 1 171 ? 9.033 4.735 0.683 1.00 96.94 171 GLU A N 1
ATOM 1348 C CA . GLU A 1 171 ? 9.819 3.522 0.418 1.00 96.94 171 GLU A CA 1
ATOM 1349 C C . GLU A 1 171 ? 9.626 2.979 -1.002 1.00 96.94 171 GLU A C 1
ATOM 1351 O O . GLU A 1 171 ? 10.482 2.262 -1.525 1.00 96.94 171 GLU A O 1
ATOM 1356 N N . ALA A 1 172 ? 8.489 3.296 -1.620 1.00 97.31 172 ALA A N 1
ATOM 1357 C CA . ALA A 1 172 ? 8.181 2.850 -2.964 1.00 97.31 172 ALA A CA 1
ATOM 1358 C C . ALA A 1 172 ? 9.164 3.414 -3.991 1.00 97.31 172 ALA A C 1
ATOM 1360 O O . ALA A 1 172 ? 9.527 4.593 -3.976 1.00 97.31 172 ALA A O 1
ATOM 1361 N N . LYS A 1 173 ? 9.547 2.560 -4.938 1.00 96.75 173 LYS A N 1
ATOM 1362 C CA . LYS A 1 173 ? 10.503 2.893 -5.992 1.00 96.75 173 LYS A CA 1
ATOM 1363 C C . LYS A 1 173 ? 9.784 3.015 -7.334 1.00 96.75 173 LYS A C 1
ATOM 1365 O O . LYS A 1 173 ? 8.857 2.247 -7.599 1.00 96.75 173 LYS A O 1
ATOM 1370 N N . PRO A 1 174 ? 10.172 3.971 -8.188 1.00 95.88 174 PRO A N 1
ATOM 1371 C CA . PRO A 1 174 ? 9.580 4.091 -9.509 1.00 95.88 174 PRO A CA 1
ATOM 1372 C C . PRO A 1 174 ? 10.068 2.964 -10.425 1.00 95.88 174 PRO A C 1
ATOM 1374 O O . PRO A 1 174 ? 11.252 2.629 -10.450 1.00 95.88 174 PRO A O 1
ATOM 1377 N N . CYS A 1 175 ? 9.161 2.416 -11.226 1.00 96.19 175 CYS A N 1
ATOM 1378 C CA . CYS A 1 175 ? 9.517 1.642 -12.406 1.00 96.19 175 CYS A CA 1
ATOM 1379 C C . CYS A 1 175 ? 10.101 2.599 -13.455 1.00 96.19 175 CYS A C 1
ATOM 1381 O O . CYS A 1 175 ? 9.410 3.496 -13.926 1.00 96.19 175 CYS A O 1
ATOM 1383 N N . SER A 1 176 ? 11.356 2.406 -13.854 1.00 94.38 176 SER A N 1
ATOM 1384 C CA . SER A 1 176 ? 12.040 3.254 -14.840 1.00 94.38 176 SER A CA 1
ATOM 1385 C C . SER A 1 176 ? 11.418 3.173 -16.233 1.00 94.38 176 SER A C 1
ATOM 1387 O O . SER A 1 176 ? 11.612 4.077 -17.035 1.00 94.38 176 SER A O 1
ATOM 1389 N N . TRP A 1 177 ? 10.702 2.083 -16.529 1.00 95.94 177 TRP A N 1
ATOM 1390 C CA . TRP A 1 177 ? 9.988 1.931 -17.792 1.00 95.94 177 TRP A CA 1
ATOM 1391 C C . TRP A 1 177 ? 8.617 2.602 -17.759 1.00 95.94 177 TRP A C 1
ATOM 1393 O O . TRP A 1 177 ? 8.314 3.343 -18.672 1.00 95.94 177 TRP A O 1
ATOM 1403 N N . SER A 1 178 ? 7.790 2.367 -16.737 1.00 95.94 178 SER A N 1
ATOM 1404 C CA . SER A 1 178 ? 6.387 2.815 -16.728 1.00 95.94 178 SER A CA 1
ATOM 1405 C C . SER A 1 178 ? 6.092 4.021 -15.835 1.00 95.94 178 SER A C 1
ATOM 1407 O O . SER A 1 178 ? 4.924 4.364 -15.679 1.00 95.94 178 SER A O 1
ATOM 1409 N N . GLY A 1 179 ? 7.080 4.559 -15.118 1.00 93.94 179 GLY A N 1
ATOM 1410 C CA . GLY A 1 179 ? 6.942 5.691 -14.189 1.00 93.94 179 GLY A CA 1
ATOM 1411 C C . GLY A 1 179 ? 6.172 5.400 -12.891 1.00 93.94 179 GLY A C 1
ATOM 1412 O O . GLY A 1 179 ? 6.327 6.109 -11.896 1.00 93.94 179 GLY A O 1
ATOM 1413 N N . ARG A 1 180 ? 5.360 4.336 -12.861 1.00 95.06 180 ARG A N 1
ATOM 1414 C CA . ARG A 1 180 ? 4.557 3.911 -11.704 1.00 95.06 180 ARG A CA 1
ATOM 1415 C C . ARG A 1 180 ? 5.431 3.691 -10.463 1.00 95.06 180 ARG A C 1
ATOM 1417 O O . ARG A 1 180 ? 6.454 3.011 -10.535 1.00 95.06 180 ARG A O 1
ATOM 1424 N N . LYS A 1 181 ? 4.988 4.208 -9.310 1.00 96.31 181 LYS A N 1
ATOM 1425 C CA . LYS A 1 181 ? 5.546 3.844 -7.999 1.00 96.31 181 LYS A CA 1
ATOM 1426 C C . LYS A 1 181 ? 5.122 2.423 -7.633 1.00 96.31 181 LYS A C 1
ATOM 1428 O O . LYS A 1 181 ? 3.929 2.129 -7.577 1.00 96.31 181 LYS A O 1
ATOM 1433 N N . CYS A 1 182 ? 6.101 1.572 -7.372 1.00 97.31 182 CYS A N 1
ATOM 1434 C CA . CYS A 1 182 ? 5.917 0.154 -7.105 1.00 97.31 182 CYS A CA 1
ATOM 1435 C C . CYS A 1 182 ? 6.556 -0.230 -5.771 1.00 97.31 182 CYS A C 1
ATOM 1437 O O . CYS A 1 182 ? 7.491 0.423 -5.290 1.00 97.31 182 CYS A O 1
ATOM 1439 N N . HIS A 1 183 ? 6.073 -1.332 -5.204 1.00 98.19 183 HIS A N 1
ATOM 1440 C CA . HIS A 1 183 ? 6.760 -1.978 -4.101 1.00 98.19 183 HIS A CA 1
ATOM 1441 C C . HIS A 1 183 ? 8.131 -2.495 -4.589 1.00 98.19 183 HIS A C 1
ATOM 1443 O O . HIS A 1 183 ? 8.203 -3.062 -5.682 1.00 98.19 183 HIS A O 1
ATOM 1449 N N . PRO A 1 184 ? 9.229 -2.333 -3.825 1.00 97.12 184 PRO A N 1
ATOM 1450 C CA . PRO A 1 184 ? 10.553 -2.807 -4.237 1.00 97.12 184 PRO A CA 1
ATOM 1451 C C . PRO A 1 184 ? 10.613 -4.298 -4.611 1.00 97.12 184 PRO A C 1
ATOM 1453 O O . PRO A 1 184 ? 11.275 -4.637 -5.588 1.00 97.12 184 PRO A O 1
ATOM 1456 N N . ASP A 1 185 ? 9.882 -5.166 -3.902 1.00 96.62 185 ASP A N 1
ATOM 1457 C CA . ASP A 1 185 ? 9.769 -6.607 -4.213 1.00 96.62 185 ASP A CA 1
ATOM 1458 C C . ASP A 1 185 ? 9.194 -6.910 -5.609 1.00 96.62 185 ASP A C 1
ATOM 1460 O O . ASP A 1 185 ? 9.432 -7.996 -6.141 1.00 96.62 185 ASP A O 1
ATOM 1464 N N . ASP A 1 186 ? 8.478 -5.971 -6.229 1.00 97.00 186 ASP A N 1
ATOM 1465 C CA . ASP A 1 186 ? 7.896 -6.139 -7.567 1.00 97.00 186 ASP A CA 1
ATOM 1466 C C . ASP A 1 186 ? 8.814 -5.614 -8.680 1.00 97.00 186 ASP A C 1
ATOM 1468 O O . ASP A 1 186 ? 8.522 -5.757 -9.870 1.00 97.00 186 ASP A O 1
ATOM 1472 N N . LEU A 1 187 ? 9.941 -4.998 -8.319 1.00 96.62 187 LEU A N 1
ATOM 1473 C CA . LEU A 1 187 ? 10.909 -4.486 -9.278 1.00 96.62 187 LEU A CA 1
ATOM 1474 C C . LEU A 1 187 ? 11.993 -5.524 -9.571 1.00 96.62 187 LEU A C 1
ATOM 1476 O O . LEU A 1 187 ? 12.434 -6.293 -8.714 1.00 96.62 187 LEU A O 1
ATOM 1480 N N . ARG A 1 188 ? 12.446 -5.537 -10.818 1.00 95.25 188 ARG A N 1
ATOM 1481 C CA . ARG A 1 188 ? 13.562 -6.337 -11.318 1.00 95.25 188 ARG A CA 1
ATOM 1482 C C . ARG A 1 188 ? 14.525 -5.419 -12.050 1.00 95.25 188 ARG A C 1
ATOM 1484 O O . ARG A 1 188 ? 14.106 -4.455 -12.683 1.00 95.25 188 ARG A O 1
ATOM 1491 N N . VAL A 1 189 ? 15.817 -5.706 -11.976 1.00 94.81 189 VAL A N 1
ATOM 1492 C CA . VAL A 1 189 ? 16.811 -4.982 -12.776 1.00 94.81 189 VAL A CA 1
ATOM 1493 C C . VAL A 1 189 ? 16.905 -5.667 -14.130 1.00 94.81 189 VAL A C 1
ATOM 1495 O O . VAL A 1 189 ? 17.128 -6.866 -14.188 1.00 94.81 189 VAL A O 1
ATOM 1498 N N . CYS A 1 190 ? 16.727 -4.922 -15.215 1.00 95.50 190 CYS A N 1
ATOM 1499 C CA . 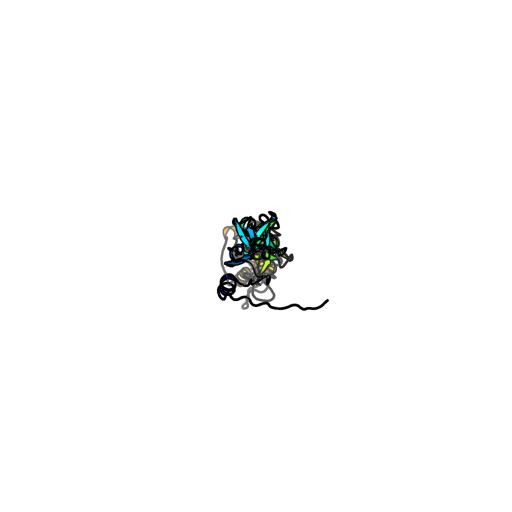CYS A 1 190 ? 16.869 -5.449 -16.565 1.00 95.50 190 CYS A CA 1
ATOM 1500 C C . CYS A 1 190 ? 18.328 -5.856 -16.830 1.00 95.50 190 CYS A C 1
ATOM 1502 O O . CYS A 1 190 ? 19.215 -4.998 -16.860 1.00 95.50 190 CYS A O 1
ATOM 1504 N N . ASN A 1 191 ? 18.565 -7.142 -17.086 1.00 94.31 191 ASN A N 1
ATOM 1505 C CA . ASN A 1 191 ? 19.897 -7.691 -17.347 1.00 94.31 191 ASN A CA 1
ATOM 1506 C C . ASN A 1 191 ? 20.468 -7.257 -18.703 1.00 94.31 191 ASN A C 1
ATOM 1508 O O . ASN A 1 191 ? 21.681 -7.256 -18.867 1.00 94.31 191 ASN A O 1
ATOM 1512 N N . LEU A 1 192 ? 19.612 -6.896 -19.665 1.00 92.50 192 LEU A N 1
ATOM 1513 C CA . LEU A 1 192 ? 20.044 -6.526 -21.014 1.00 92.50 192 LEU A CA 1
ATOM 1514 C C . LEU A 1 192 ? 20.704 -5.141 -21.031 1.00 92.50 192 LEU A C 1
ATOM 1516 O O . LEU A 1 192 ? 21.851 -4.988 -21.419 1.00 92.50 192 LEU A O 1
ATOM 1520 N N . ILE A 1 193 ? 19.977 -4.125 -20.569 1.00 89.62 193 ILE A N 1
ATOM 1521 C CA . ILE A 1 193 ? 20.451 -2.734 -20.576 1.00 89.62 193 ILE A CA 1
ATOM 1522 C C . ILE A 1 193 ? 21.320 -2.436 -19.346 1.00 89.62 193 ILE A C 1
ATOM 1524 O O . ILE A 1 193 ? 22.198 -1.579 -19.397 1.00 89.62 193 ILE A O 1
ATOM 1528 N N . GLY A 1 194 ? 21.115 -3.149 -18.235 1.00 86.00 194 GLY A N 1
ATOM 1529 C CA . GLY A 1 194 ? 21.765 -2.858 -16.960 1.00 86.00 194 GLY A CA 1
ATOM 1530 C C . GLY A 1 194 ? 21.263 -1.551 -16.332 1.00 86.00 194 GLY A C 1
ATOM 1531 O O . GLY A 1 194 ? 21.116 -0.525 -16.990 1.00 86.00 194 GLY A O 1
ATOM 1532 N N . GLY A 1 195 ? 20.974 -1.573 -15.030 1.00 82.69 195 GLY A N 1
ATOM 1533 C CA . GLY A 1 195 ? 20.579 -0.371 -14.279 1.00 82.69 195 GLY A CA 1
ATOM 1534 C C . GLY A 1 195 ? 19.153 0.141 -14.530 1.00 82.69 195 GLY A C 1
ATOM 1535 O O . GLY A 1 195 ? 18.745 1.108 -13.895 1.00 82.69 195 GLY A O 1
ATOM 1536 N N . LEU A 1 196 ? 18.371 -0.510 -15.396 1.00 93.00 196 LEU A N 1
ATOM 1537 C CA . LEU A 1 196 ? 16.959 -0.186 -15.607 1.00 93.00 196 LEU A CA 1
ATOM 1538 C C . LEU A 1 196 ? 16.083 -1.028 -14.666 1.00 93.00 196 LEU A C 1
ATOM 1540 O O . LEU A 1 196 ? 15.932 -2.229 -14.888 1.00 93.00 196 LEU A O 1
ATOM 1544 N N . SER A 1 197 ? 15.503 -0.420 -13.627 1.00 95.69 197 SER A N 1
ATOM 1545 C CA . SER A 1 197 ? 14.545 -1.106 -12.749 1.00 95.69 197 SER A CA 1
ATOM 1546 C C . SER A 1 197 ? 13.156 -1.123 -13.380 1.00 95.69 197 SER A C 1
ATOM 1548 O O . SER A 1 197 ? 12.564 -0.070 -13.602 1.00 95.69 197 SER A O 1
ATOM 1550 N N . ILE A 1 198 ? 12.621 -2.305 -13.653 1.00 96.69 198 ILE A N 1
ATOM 1551 C CA . ILE A 1 198 ? 11.330 -2.511 -14.310 1.00 96.69 198 ILE A CA 1
ATOM 1552 C C . ILE A 1 198 ? 10.401 -3.322 -13.412 1.00 96.69 198 ILE A C 1
ATOM 1554 O O . ILE A 1 198 ? 10.851 -4.201 -12.681 1.00 96.69 198 ILE A O 1
ATOM 1558 N N . HIS A 1 199 ? 9.104 -3.031 -13.459 1.00 97.31 199 HIS A N 1
ATOM 1559 C CA . HIS A 1 199 ? 8.095 -3.874 -12.819 1.00 97.31 199 HIS A CA 1
ATOM 1560 C C . HIS A 1 199 ? 8.096 -5.266 -13.462 1.00 97.31 199 HIS A C 1
ATOM 1562 O O . HIS A 1 199 ? 8.290 -5.371 -14.676 1.00 97.31 199 HIS A O 1
ATOM 1568 N N . PHE A 1 200 ? 7.881 -6.321 -12.671 1.00 95.62 200 PHE A N 1
ATOM 1569 C CA . PHE A 1 200 ? 7.961 -7.704 -13.154 1.00 95.62 200 PHE A CA 1
ATOM 1570 C C . PHE A 1 200 ? 7.006 -7.996 -14.325 1.00 95.62 200 PHE A C 1
ATOM 1572 O O . PHE A 1 200 ? 7.339 -8.816 -15.170 1.00 95.62 200 PHE A O 1
ATOM 1579 N N . GLU A 1 201 ? 5.873 -7.294 -14.428 1.00 96.19 201 GLU A N 1
ATOM 1580 C CA . GLU A 1 201 ? 4.928 -7.416 -15.556 1.00 96.19 201 GLU A CA 1
ATOM 1581 C C . GLU A 1 201 ? 5.526 -6.994 -16.909 1.00 96.19 201 GLU A C 1
ATOM 1583 O O . GLU A 1 201 ? 5.075 -7.456 -17.951 1.00 96.19 201 GLU A O 1
ATOM 1588 N N . TYR A 1 202 ? 6.542 -6.124 -16.910 1.00 96.50 202 TYR A N 1
ATOM 1589 C CA . TYR A 1 202 ? 7.260 -5.718 -18.126 1.00 96.50 202 TYR A CA 1
ATOM 1590 C C . TYR A 1 202 ? 8.533 -6.540 -18.361 1.00 96.50 202 TYR A C 1
ATOM 1592 O O . TYR A 1 202 ? 9.254 -6.296 -19.334 1.00 96.50 202 TYR A O 1
ATOM 1600 N N . ALA A 1 203 ? 8.853 -7.465 -17.455 1.00 96.50 203 ALA A N 1
ATOM 1601 C CA . ALA A 1 203 ? 10.022 -8.316 -17.560 1.00 96.50 203 ALA A CA 1
ATOM 1602 C C . ALA A 1 203 ? 9.688 -9.620 -18.299 1.00 96.50 203 ALA A C 1
ATOM 1604 O O . ALA A 1 203 ? 8.602 -10.175 -18.158 1.00 96.50 203 ALA A O 1
ATOM 1605 N N . THR A 1 204 ? 10.656 -10.145 -19.045 1.00 94.81 204 THR A N 1
ATOM 1606 C CA . THR A 1 204 ? 10.606 -11.507 -19.586 1.00 94.81 204 THR A CA 1
ATOM 1607 C C . THR A 1 204 ? 10.474 -12.532 -18.460 1.00 94.81 204 THR A C 1
ATOM 1609 O O . THR A 1 204 ? 11.092 -12.386 -17.401 1.00 94.81 204 THR A O 1
ATOM 1612 N N . THR A 1 205 ? 9.767 -13.631 -18.715 1.00 89.69 205 THR A N 1
ATOM 1613 C CA . THR A 1 205 ? 9.703 -14.770 -17.791 1.00 89.69 205 THR A CA 1
ATOM 1614 C C . THR A 1 205 ? 11.067 -15.456 -17.659 1.00 89.69 205 THR A C 1
ATOM 1616 O O . THR A 1 205 ? 11.705 -15.756 -18.668 1.00 89.69 205 THR A O 1
ATOM 1619 N N . GLY A 1 206 ? 11.507 -15.745 -16.431 1.00 86.00 206 GLY A N 1
ATOM 1620 C CA . GLY A 1 206 ? 12.732 -16.503 -16.145 1.00 86.00 206 GLY A CA 1
ATOM 1621 C C . GLY A 1 206 ? 13.694 -15.802 -15.180 1.00 86.00 206 GLY A C 1
ATOM 1622 O O . GLY A 1 206 ? 13.391 -14.748 -14.626 1.00 86.00 206 GLY A O 1
ATOM 1623 N N . ASN A 1 207 ? 14.877 -16.394 -14.986 1.00 86.31 207 ASN A N 1
ATOM 1624 C CA . ASN A 1 207 ? 15.868 -15.933 -13.998 1.00 86.31 207 ASN A CA 1
ATOM 1625 C C . ASN A 1 207 ? 16.672 -14.699 -14.444 1.00 86.31 207 ASN A C 1
ATOM 1627 O O . ASN A 1 207 ? 17.345 -14.077 -13.628 1.00 86.31 207 ASN A O 1
ATOM 1631 N N . ASN A 1 208 ? 16.604 -14.345 -15.729 1.00 91.50 208 ASN A N 1
ATOM 1632 C CA . ASN A 1 208 ? 17.304 -13.206 -16.314 1.00 91.50 208 ASN A CA 1
ATOM 1633 C C . ASN A 1 208 ? 16.277 -12.192 -16.829 1.00 91.50 208 ASN A C 1
ATOM 1635 O O . ASN A 1 208 ? 15.964 -12.210 -18.019 1.00 91.50 208 ASN A O 1
ATOM 1639 N N . PRO A 1 209 ? 15.722 -11.339 -15.955 1.00 94.81 209 PRO A N 1
ATOM 1640 C CA . PRO A 1 209 ? 14.696 -10.382 -16.343 1.00 94.81 209 PRO A CA 1
ATOM 1641 C C . PRO A 1 209 ? 15.243 -9.404 -17.385 1.00 94.81 209 PRO A C 1
ATOM 1643 O O . PRO A 1 209 ? 16.248 -8.729 -17.170 1.00 94.81 209 PRO A O 1
ATOM 1646 N N . ARG A 1 210 ? 14.576 -9.313 -18.532 1.00 95.81 210 ARG A N 1
ATOM 1647 C CA . ARG A 1 210 ? 14.853 -8.340 -19.595 1.00 95.81 210 ARG A CA 1
ATOM 1648 C C . ARG A 1 210 ? 13.576 -7.570 -19.892 1.00 95.81 210 ARG A C 1
ATOM 1650 O O . ARG A 1 210 ? 12.490 -8.102 -19.702 1.00 95.81 210 ARG A O 1
ATOM 1657 N N . LEU A 1 211 ? 13.688 -6.331 -20.359 1.00 96.88 211 LEU A N 1
ATOM 1658 C CA . LEU A 1 211 ? 12.515 -5.564 -20.774 1.00 96.88 211 LEU A CA 1
ATOM 1659 C C . LEU A 1 211 ? 11.876 -6.239 -21.996 1.00 96.88 211 LEU A C 1
ATOM 1661 O O . LEU A 1 211 ? 12.475 -6.231 -23.073 1.00 96.88 211 LEU A O 1
ATOM 1665 N N . GLN A 1 212 ? 10.674 -6.793 -21.825 1.00 96.31 212 GLN A N 1
ATOM 1666 C CA . GLN A 1 212 ? 9.984 -7.577 -22.853 1.00 96.31 212 GLN A CA 1
ATOM 1667 C C . GLN A 1 212 ? 9.822 -6.768 -24.143 1.00 96.31 212 GLN A C 1
ATOM 1669 O O . GLN A 1 212 ? 10.238 -7.205 -25.210 1.00 96.31 212 GLN A O 1
ATOM 1674 N N . SER A 1 213 ? 9.349 -5.525 -24.023 1.00 96.06 213 SER A N 1
ATOM 1675 C CA . SER A 1 213 ? 9.123 -4.636 -25.165 1.00 96.06 213 SER A CA 1
ATOM 1676 C C . SER A 1 213 ? 10.382 -4.376 -25.995 1.00 96.06 213 SER A C 1
ATOM 1678 O O . SER A 1 213 ? 10.287 -4.247 -27.209 1.00 96.06 213 SER A O 1
ATOM 1680 N N . LEU A 1 214 ? 11.569 -4.323 -25.378 1.00 96.50 214 LEU A N 1
ATOM 1681 C CA . LEU A 1 214 ? 12.817 -4.162 -26.127 1.00 96.50 214 LEU A CA 1
ATOM 1682 C C . LEU A 1 214 ? 13.240 -5.463 -26.816 1.00 96.50 214 LEU A C 1
ATOM 1684 O O . LEU A 1 214 ? 13.691 -5.425 -27.957 1.00 96.50 214 LEU A O 1
ATOM 1688 N N . ILE A 1 215 ? 13.080 -6.606 -26.145 1.00 95.44 215 ILE A N 1
ATOM 1689 C CA . ILE A 1 215 ? 13.359 -7.918 -26.740 1.00 95.44 215 ILE A CA 1
ATOM 1690 C C . ILE A 1 215 ? 12.461 -8.169 -27.953 1.00 95.44 215 ILE A C 1
ATOM 1692 O O . ILE A 1 215 ? 12.947 -8.640 -28.978 1.00 95.44 215 ILE A O 1
ATOM 1696 N N . ASP A 1 216 ? 11.189 -7.782 -27.888 1.00 95.31 216 ASP A N 1
ATOM 1697 C CA . ASP A 1 216 ? 10.251 -7.948 -29.000 1.00 95.31 216 ASP A CA 1
ATOM 1698 C C . ASP A 1 216 ? 10.667 -7.139 -30.238 1.00 95.31 216 ASP A C 1
ATOM 1700 O O . ASP A 1 216 ? 10.593 -7.644 -31.363 1.00 95.31 216 ASP A O 1
ATOM 1704 N N . LEU A 1 217 ? 11.161 -5.910 -30.041 1.00 95.69 217 LEU A N 1
ATOM 1705 C CA . LEU A 1 217 ? 11.727 -5.087 -31.118 1.00 95.69 217 LEU A CA 1
ATOM 1706 C C . LEU A 1 217 ? 13.028 -5.697 -31.663 1.00 95.69 217 LEU A C 1
ATOM 1708 O O . LEU A 1 217 ? 13.217 -5.809 -32.875 1.00 95.69 217 LEU A O 1
ATOM 1712 N N . LEU A 1 218 ? 13.925 -6.141 -30.779 1.00 95.00 218 LEU A N 1
ATOM 1713 C CA . LEU A 1 218 ? 15.198 -6.752 -31.168 1.00 95.00 218 LEU A CA 1
ATOM 1714 C C . LEU A 1 218 ? 15.006 -8.056 -31.944 1.00 95.00 218 LEU A C 1
ATOM 1716 O O . LEU A 1 218 ? 15.732 -8.290 -32.905 1.00 95.00 218 LEU A O 1
ATOM 1720 N N . ASN A 1 219 ? 13.995 -8.855 -31.604 1.00 93.56 219 ASN A N 1
ATOM 1721 C CA . ASN A 1 219 ? 13.603 -10.053 -32.350 1.00 93.56 219 ASN A CA 1
ATOM 1722 C C . ASN A 1 219 ? 12.869 -9.730 -33.663 1.00 93.56 219 ASN A C 1
ATOM 1724 O O . ASN A 1 219 ? 12.665 -10.618 -34.486 1.00 93.56 219 ASN A O 1
ATOM 1728 N N . GLY A 1 220 ? 12.460 -8.475 -33.877 1.00 90.50 220 GLY A N 1
ATOM 1729 C CA . GLY A 1 220 ? 11.655 -8.069 -35.029 1.00 90.50 220 GLY A CA 1
ATOM 1730 C C . GLY A 1 220 ? 10.208 -8.570 -34.979 1.00 90.50 220 GLY A C 1
ATOM 1731 O O . GLY A 1 220 ? 9.516 -8.504 -35.996 1.00 90.50 220 GLY A O 1
ATOM 1732 N N . MET A 1 221 ? 9.753 -9.055 -33.815 1.00 86.25 221 MET A N 1
ATOM 1733 C CA . MET A 1 221 ? 8.359 -9.445 -33.560 1.00 86.25 221 MET A CA 1
ATOM 1734 C C . MET A 1 221 ? 7.449 -8.220 -33.494 1.00 86.25 221 MET A C 1
ATOM 1736 O O . MET A 1 221 ? 6.262 -8.302 -33.796 1.00 86.25 221 MET A O 1
ATOM 1740 N N . ASN A 1 222 ? 8.023 -7.074 -33.128 1.00 82.25 222 ASN A N 1
ATOM 1741 C CA . ASN A 1 222 ? 7.342 -5.798 -33.113 1.00 82.25 222 ASN A CA 1
ATOM 1742 C C . ASN A 1 222 ? 8.065 -4.792 -34.025 1.00 82.25 222 ASN A C 1
ATOM 1744 O O . ASN A 1 222 ? 9.285 -4.664 -33.975 1.00 82.25 222 ASN A O 1
ATOM 1748 N N . ARG A 1 223 ? 7.304 -4.085 -34.868 1.00 83.06 223 ARG A N 1
ATOM 1749 C CA . ARG A 1 223 ? 7.797 -3.044 -35.789 1.00 83.06 223 ARG A CA 1
ATOM 1750 C C . ARG A 1 223 ? 7.090 -1.706 -35.579 1.00 83.06 223 ARG A C 1
ATOM 1752 O O . ARG A 1 223 ? 6.969 -0.912 -36.513 1.00 83.06 223 ARG A O 1
ATOM 1759 N N . THR A 1 224 ? 6.582 -1.462 -34.370 1.00 83.88 224 THR A N 1
ATOM 1760 C CA . THR A 1 224 ? 5.964 -0.179 -34.038 1.00 83.88 224 THR A CA 1
ATOM 1761 C C . THR A 1 224 ? 6.936 0.963 -34.307 1.00 83.88 224 THR A C 1
ATOM 1763 O O . THR A 1 224 ? 8.150 0.839 -34.136 1.00 83.88 224 THR A O 1
ATOM 1766 N N . ALA A 1 225 ? 6.387 2.082 -34.769 1.00 86.69 225 ALA A N 1
ATOM 1767 C CA . ALA A 1 225 ? 7.155 3.255 -35.127 1.00 86.69 225 ALA A CA 1
ATOM 1768 C C . ALA A 1 225 ? 6.658 4.495 -34.375 1.00 86.69 225 ALA A C 1
ATOM 1770 O O . ALA A 1 225 ? 6.219 5.464 -34.995 1.00 86.69 225 ALA A O 1
ATOM 1771 N N . ASN A 1 226 ? 6.679 4.436 -33.040 1.00 88.38 226 ASN A N 1
ATOM 1772 C CA . ASN A 1 226 ? 6.350 5.585 -32.199 1.00 88.38 226 ASN A CA 1
ATOM 1773 C C . ASN A 1 226 ? 7.397 6.701 -32.349 1.00 88.38 226 ASN A C 1
ATOM 1775 O O . ASN A 1 226 ? 8.587 6.434 -32.537 1.00 88.38 226 ASN A O 1
ATOM 1779 N N . ASN A 1 227 ? 6.932 7.945 -32.219 1.00 88.38 227 ASN A N 1
ATOM 1780 C CA . ASN A 1 227 ? 7.736 9.165 -32.133 1.00 88.38 227 ASN A CA 1
ATOM 1781 C C . ASN A 1 227 ? 8.779 9.313 -33.255 1.00 88.38 227 ASN A C 1
ATOM 1783 O O . ASN A 1 227 ? 9.966 9.535 -33.003 1.00 88.38 227 ASN A O 1
ATOM 1787 N N . ARG A 1 228 ? 8.353 9.159 -34.517 1.00 91.88 228 ARG A N 1
ATOM 1788 C CA . ARG A 1 228 ? 9.244 9.243 -35.693 1.00 91.88 228 ARG A CA 1
ATOM 1789 C C . ARG A 1 228 ? 9.967 10.581 -35.806 1.00 91.88 228 ARG A C 1
ATOM 1791 O O . ARG A 1 228 ? 11.066 10.638 -36.349 1.00 91.88 228 ARG A O 1
ATOM 1798 N N . GLU A 1 229 ? 9.371 11.641 -35.277 1.00 92.88 229 GLU A N 1
ATOM 1799 C CA . GLU A 1 229 ? 9.910 12.995 -35.278 1.00 92.88 229 GLU A CA 1
ATOM 1800 C C . GLU A 1 229 ? 11.287 13.105 -34.604 1.00 92.88 229 GLU A C 1
ATOM 1802 O O . GLU A 1 229 ? 12.094 13.923 -35.037 1.00 92.88 229 GLU A O 1
ATOM 1807 N N . ILE A 1 230 ? 11.608 12.244 -33.627 1.00 93.06 230 ILE A N 1
ATOM 1808 C CA . ILE A 1 230 ? 12.914 12.259 -32.942 1.00 93.06 230 ILE A CA 1
ATOM 1809 C C . ILE A 1 230 ? 13.911 11.215 -33.471 1.00 93.06 230 ILE A C 1
ATOM 1811 O O . ILE A 1 230 ? 15.031 11.115 -32.971 1.00 93.06 230 ILE A O 1
ATOM 1815 N N . TRP A 1 231 ? 13.553 10.410 -34.478 1.00 94.69 231 TRP A N 1
ATOM 1816 C CA . TRP A 1 231 ? 14.398 9.294 -34.934 1.00 94.69 231 TRP A CA 1
ATOM 1817 C C . TRP A 1 231 ? 15.732 9.741 -35.529 1.00 94.69 231 TRP A C 1
ATOM 1819 O O . TRP A 1 231 ? 16.732 9.034 -35.392 1.00 94.69 231 TRP A O 1
ATOM 1829 N N . ASN A 1 232 ? 15.770 10.915 -36.160 1.00 93.62 232 ASN A N 1
ATOM 1830 C CA . ASN A 1 232 ? 17.011 11.488 -36.679 1.00 93.62 232 ASN A CA 1
ATOM 1831 C C . ASN A 1 232 ? 17.999 11.791 -35.548 1.00 93.62 232 ASN A C 1
ATOM 1833 O O . ASN A 1 232 ? 19.171 11.426 -35.651 1.00 93.62 232 ASN A O 1
ATOM 1837 N N . ASP A 1 233 ? 17.513 12.377 -34.454 1.00 93.06 233 ASP A N 1
ATOM 1838 C CA . ASP A 1 233 ? 18.322 12.696 -33.277 1.00 93.06 233 ASP A CA 1
ATOM 1839 C C . ASP A 1 233 ? 18.798 11.419 -32.580 1.00 93.06 233 ASP A C 1
ATOM 1841 O O . ASP A 1 233 ? 19.970 11.293 -32.226 1.00 93.06 233 ASP A O 1
ATOM 1845 N N . LEU A 1 234 ? 17.912 10.424 -32.450 1.00 94.44 234 LEU A N 1
ATOM 1846 C CA . LEU A 1 234 ? 18.265 9.103 -31.927 1.00 94.44 234 LEU A CA 1
ATOM 1847 C C . LEU A 1 234 ? 19.333 8.416 -32.783 1.00 94.44 234 LEU A C 1
ATOM 1849 O O . LEU A 1 234 ? 20.253 7.813 -32.237 1.00 94.44 234 LEU A O 1
ATOM 1853 N N . THR A 1 235 ? 19.229 8.525 -34.110 1.00 95.31 235 THR A N 1
ATOM 1854 C CA . THR A 1 235 ? 20.194 7.942 -35.053 1.00 95.31 235 THR A CA 1
ATOM 1855 C C . THR A 1 235 ? 21.580 8.560 -34.881 1.00 95.31 235 THR A C 1
ATOM 1857 O O . THR A 1 235 ? 22.574 7.837 -34.824 1.00 95.31 235 THR A O 1
ATOM 1860 N N . ILE A 1 236 ? 21.654 9.888 -34.753 1.00 94.00 236 ILE A N 1
ATOM 1861 C CA . ILE A 1 236 ? 22.912 10.597 -34.473 1.00 94.00 236 ILE A CA 1
ATOM 1862 C C . ILE A 1 236 ? 23.484 10.118 -33.138 1.00 94.00 236 ILE A C 1
ATOM 1864 O O . ILE A 1 236 ? 24.629 9.678 -33.073 1.00 94.00 236 ILE A O 1
ATOM 1868 N N . LYS A 1 237 ? 22.653 10.104 -32.094 1.00 94.44 237 LYS A N 1
ATOM 1869 C CA . LYS A 1 237 ? 23.083 9.751 -30.744 1.00 94.44 237 LYS A CA 1
ATOM 1870 C C . LYS A 1 237 ? 23.587 8.315 -30.628 1.00 94.44 237 LYS A C 1
ATOM 1872 O O . LYS A 1 237 ? 24.593 8.065 -29.970 1.00 94.44 237 LYS A O 1
ATOM 1877 N N . ILE A 1 238 ? 22.912 7.359 -31.265 1.00 94.62 238 ILE A N 1
ATOM 1878 C CA . ILE A 1 238 ? 23.356 5.964 -31.242 1.00 94.62 238 ILE A CA 1
ATOM 1879 C C . ILE A 1 238 ? 24.644 5.774 -32.047 1.00 94.62 238 ILE A C 1
ATOM 1881 O O . ILE A 1 238 ? 25.505 4.999 -31.639 1.00 94.62 238 ILE A O 1
ATOM 1885 N N . ALA A 1 239 ? 24.810 6.496 -33.160 1.00 94.19 239 ALA A N 1
ATOM 1886 C CA . ALA A 1 239 ? 26.041 6.464 -33.941 1.00 94.19 239 ALA A CA 1
ATOM 1887 C C . ALA A 1 239 ? 27.233 6.985 -33.123 1.00 94.19 239 ALA A C 1
ATOM 1889 O O . ALA A 1 239 ? 28.269 6.323 -33.083 1.00 94.19 239 ALA A O 1
ATOM 1890 N N . GLU A 1 240 ? 27.055 8.091 -32.395 1.00 94.19 240 GLU A N 1
ATOM 1891 C CA . GLU A 1 240 ? 28.059 8.639 -31.474 1.00 94.19 240 GLU A CA 1
ATOM 1892 C C . GLU A 1 240 ? 28.443 7.640 -30.374 1.00 94.19 240 GLU A C 1
ATOM 1894 O O . GLU A 1 240 ? 29.625 7.346 -30.201 1.00 94.19 240 GLU A O 1
ATOM 1899 N N . ILE A 1 241 ? 27.459 7.060 -29.671 1.00 93.56 241 ILE A N 1
ATOM 1900 C CA . ILE A 1 241 ? 27.705 6.094 -28.581 1.00 93.56 241 ILE A CA 1
ATOM 1901 C C . ILE A 1 241 ? 28.469 4.860 -29.080 1.00 93.56 241 ILE A C 1
ATOM 1903 O O . ILE A 1 241 ? 29.299 4.306 -28.362 1.00 93.56 241 ILE A O 1
ATOM 1907 N N . LEU A 1 242 ? 28.197 4.422 -30.310 1.00 92.88 242 LEU A N 1
ATOM 1908 C CA . LEU A 1 242 ? 28.827 3.246 -30.908 1.00 92.88 242 LEU A CA 1
ATOM 1909 C C . LEU A 1 242 ? 30.150 3.550 -31.632 1.00 92.88 242 LEU A C 1
ATOM 1911 O O . LEU A 1 242 ? 30.766 2.619 -32.156 1.00 92.88 242 LEU A O 1
ATOM 1915 N N . GLY A 1 243 ? 30.573 4.818 -31.713 1.00 91.88 243 GLY A N 1
ATOM 1916 C CA . GLY A 1 243 ? 31.752 5.232 -32.481 1.00 91.88 243 GLY A CA 1
ATOM 1917 C C . GLY A 1 243 ? 31.619 4.955 -33.985 1.00 91.88 243 GLY A C 1
ATOM 1918 O O . GLY A 1 243 ? 32.575 4.528 -34.632 1.00 91.88 243 GLY A O 1
ATOM 1919 N N . ARG A 1 244 ? 30.413 5.121 -34.540 1.00 87.00 244 ARG A N 1
ATOM 1920 C CA . ARG A 1 244 ? 30.062 4.835 -35.942 1.00 87.00 244 ARG A CA 1
ATOM 1921 C C . ARG A 1 244 ? 29.641 6.108 -36.677 1.00 87.00 244 ARG A C 1
ATOM 1923 O O . ARG A 1 244 ? 29.254 7.100 -36.070 1.00 87.00 244 ARG A O 1
ATOM 1930 N N . GLY A 1 245 ? 29.681 6.064 -38.008 1.00 87.81 245 GLY A N 1
ATOM 1931 C CA . GLY A 1 245 ? 29.113 7.132 -38.835 1.00 87.81 245 GLY A CA 1
ATOM 1932 C C . GLY A 1 245 ? 27.582 7.094 -38.819 1.00 87.81 245 GLY A C 1
ATOM 1933 O O . GLY A 1 245 ? 27.000 6.013 -38.786 1.00 87.81 245 GLY A O 1
ATOM 1934 N N . LYS A 1 246 ? 26.920 8.255 -38.902 1.00 88.94 246 LYS A N 1
ATOM 1935 C CA . LYS A 1 246 ? 25.446 8.357 -38.915 1.00 88.94 246 LYS A CA 1
ATOM 1936 C C . LYS A 1 246 ? 24.794 7.461 -39.978 1.00 88.94 246 LYS A C 1
ATOM 1938 O O . LYS A 1 246 ? 23.833 6.773 -39.672 1.00 88.94 246 LYS A O 1
ATOM 1943 N N . GLU A 1 247 ? 25.365 7.408 -41.182 1.00 87.19 247 GLU A N 1
ATOM 1944 C CA . GLU A 1 247 ? 24.897 6.573 -42.308 1.00 87.19 247 GLU A CA 1
ATOM 1945 C C . GLU A 1 247 ? 24.934 5.059 -42.018 1.00 87.19 247 GLU A C 1
ATOM 1947 O O . GLU A 1 247 ? 24.329 4.254 -42.727 1.00 87.19 247 GLU A O 1
ATOM 1952 N N . GLN A 1 248 ? 25.677 4.645 -40.987 1.00 90.12 248 GLN A N 1
ATOM 1953 C CA . GLN A 1 248 ? 25.793 3.247 -40.572 1.00 90.12 248 GLN A CA 1
ATOM 1954 C C . GLN A 1 248 ? 24.720 2.849 -39.562 1.00 90.12 248 GLN A C 1
ATOM 1956 O O . GLN A 1 248 ? 24.585 1.660 -39.284 1.00 90.12 248 GLN A O 1
ATOM 1961 N N . CYS A 1 249 ? 23.961 3.803 -39.026 1.00 93.50 249 CYS A N 1
ATOM 1962 C CA . CYS A 1 249 ? 22.910 3.558 -38.052 1.00 93.50 249 CYS A CA 1
ATOM 1963 C C . CYS A 1 249 ? 21.559 3.989 -38.623 1.00 93.50 249 CYS A C 1
ATOM 1965 O O . CYS A 1 249 ? 21.444 5.024 -39.274 1.00 93.50 249 CYS A O 1
ATOM 1967 N N . ARG A 1 250 ? 20.508 3.221 -38.345 1.00 94.38 250 ARG A N 1
ATOM 1968 C CA . ARG A 1 250 ? 19.135 3.602 -38.686 1.00 94.38 250 ARG A CA 1
ATOM 1969 C C . ARG A 1 250 ? 18.180 3.055 -37.644 1.00 94.38 250 ARG A C 1
ATOM 1971 O O . ARG A 1 250 ? 18.163 1.850 -37.426 1.00 94.38 250 ARG A O 1
ATOM 1978 N N . VAL A 1 251 ? 17.362 3.911 -37.036 1.00 96.00 251 VAL A N 1
ATOM 1979 C CA . VAL A 1 251 ? 16.257 3.441 -36.187 1.00 96.00 251 VAL A CA 1
ATOM 1980 C C . VAL A 1 251 ? 15.285 2.625 -37.045 1.00 96.00 251 VAL A C 1
ATOM 1982 O O . VAL A 1 251 ? 14.785 3.114 -38.057 1.00 96.00 251 VAL A O 1
ATOM 1985 N N . GLU A 1 252 ? 15.056 1.370 -36.664 1.00 94.94 252 GLU A N 1
ATOM 1986 C CA . GLU A 1 252 ? 14.156 0.442 -37.360 1.00 94.94 252 GLU A CA 1
ATOM 1987 C C . GLU A 1 252 ? 12.754 0.492 -36.747 1.00 94.94 252 GLU A C 1
ATOM 1989 O O . GLU A 1 252 ? 11.751 0.563 -37.458 1.00 94.94 252 GLU A O 1
ATOM 1994 N N . SER A 1 253 ? 12.686 0.471 -35.417 1.00 96.00 253 SER A N 1
ATOM 1995 C CA . SER A 1 253 ? 11.433 0.402 -34.670 1.00 96.00 253 SER A CA 1
ATOM 1996 C C . SER A 1 253 ? 11.603 0.961 -33.262 1.00 96.00 253 SER A C 1
ATOM 1998 O O . SER A 1 253 ? 12.670 0.824 -32.659 1.00 96.00 253 SER A O 1
ATOM 2000 N N . ALA A 1 254 ? 10.538 1.538 -32.717 1.00 96.69 254 ALA A N 1
ATOM 2001 C CA . ALA A 1 254 ? 10.511 2.070 -31.365 1.00 96.69 254 ALA A CA 1
ATOM 2002 C C . ALA A 1 254 ? 9.114 1.945 -30.748 1.00 96.69 254 ALA A C 1
ATOM 2004 O O . ALA A 1 254 ? 8.104 2.117 -31.436 1.00 96.69 254 ALA A O 1
ATOM 2005 N N . ILE A 1 255 ? 9.072 1.689 -29.441 1.00 96.75 255 ILE A N 1
ATOM 2006 C CA . ILE A 1 255 ? 7.843 1.592 -28.651 1.00 96.75 255 ILE A CA 1
ATOM 2007 C C . ILE A 1 255 ? 7.908 2.530 -27.452 1.00 96.75 255 ILE A C 1
ATOM 2009 O O . ILE A 1 255 ? 8.924 2.596 -26.755 1.00 96.75 255 ILE A O 1
ATOM 2013 N N . LEU A 1 256 ? 6.824 3.272 -27.242 1.00 96.88 256 LEU A N 1
ATOM 2014 C CA . LEU A 1 256 ? 6.688 4.234 -26.155 1.00 96.88 256 LEU A CA 1
ATOM 2015 C C . LEU A 1 256 ? 6.355 3.517 -24.841 1.00 96.88 256 LEU A C 1
ATOM 2017 O O . LEU A 1 256 ? 5.599 2.543 -24.827 1.00 96.88 256 LEU A O 1
ATOM 2021 N N . SER A 1 257 ? 6.909 4.003 -23.737 1.00 96.75 257 SER A N 1
ATOM 2022 C CA . SER A 1 257 ? 6.539 3.546 -22.406 1.00 96.75 257 SER A CA 1
ATOM 2023 C C . SER A 1 257 ? 5.087 3.895 -22.052 1.00 96.75 257 SER A C 1
ATOM 2025 O O . SER A 1 257 ? 4.533 4.853 -22.594 1.00 96.75 257 SER A O 1
ATOM 2027 N N . PRO A 1 258 ? 4.469 3.183 -21.088 1.00 96.62 258 PRO A N 1
ATOM 2028 C CA . PRO A 1 258 ? 3.105 3.476 -20.638 1.00 96.62 258 PRO A CA 1
ATOM 2029 C C . PRO A 1 258 ? 2.874 4.915 -20.148 1.00 96.62 258 PRO A C 1
ATOM 2031 O O . PRO A 1 258 ? 1.774 5.436 -20.293 1.00 96.62 258 PRO A O 1
ATOM 2034 N N . ASP A 1 259 ? 3.891 5.560 -19.572 1.00 95.12 259 ASP A N 1
ATOM 2035 C CA . ASP A 1 259 ? 3.834 6.952 -19.099 1.00 95.12 259 ASP A CA 1
ATOM 2036 C C . ASP A 1 259 ? 4.216 7.989 -20.171 1.00 95.12 259 ASP A C 1
ATOM 2038 O O . ASP A 1 259 ? 4.193 9.194 -19.909 1.00 95.12 259 ASP A O 1
ATOM 2042 N N . GLY A 1 260 ? 4.597 7.541 -21.370 1.00 95.12 260 GLY A N 1
ATOM 2043 C CA . GLY A 1 260 ? 5.008 8.410 -22.466 1.00 95.12 260 GLY A CA 1
ATOM 2044 C C . GLY A 1 260 ? 6.370 9.090 -22.295 1.00 95.12 260 GLY A C 1
ATOM 2045 O O . GLY A 1 260 ? 6.697 9.958 -23.098 1.00 95.12 260 GLY A O 1
ATOM 2046 N N . GLN A 1 261 ? 7.159 8.747 -21.270 1.00 95.19 261 GLN A N 1
ATOM 2047 C CA . GLN A 1 261 ? 8.417 9.443 -20.951 1.00 95.19 261 GLN A CA 1
ATOM 2048 C C . GLN A 1 261 ? 9.673 8.770 -21.517 1.00 95.19 261 GLN A C 1
ATOM 2050 O O . GLN A 1 261 ? 10.737 9.396 -21.572 1.00 95.19 261 GLN A O 1
ATOM 2055 N N . SER A 1 262 ? 9.572 7.509 -21.935 1.00 95.69 262 SER A N 1
ATOM 2056 C CA . SER A 1 262 ? 10.695 6.705 -22.415 1.00 95.69 262 SER A CA 1
ATOM 2057 C C . SER A 1 262 ? 10.348 5.948 -23.697 1.00 95.69 262 SER A C 1
ATOM 2059 O O . SER A 1 262 ? 9.194 5.628 -23.959 1.00 95.69 262 SER A O 1
ATOM 2061 N N . LEU A 1 263 ? 11.360 5.626 -24.500 1.00 96.62 263 LEU A N 1
ATOM 2062 C CA . LEU A 1 263 ? 11.241 4.814 -25.711 1.00 96.62 263 LEU A CA 1
ATOM 2063 C C . LEU A 1 263 ? 12.206 3.641 -25.634 1.00 96.62 263 LEU A C 1
ATOM 2065 O O . LEU A 1 263 ? 13.396 3.846 -25.417 1.00 96.62 263 LEU A O 1
ATOM 2069 N N . ALA A 1 264 ? 11.723 2.424 -25.858 1.00 97.44 264 ALA A N 1
ATOM 2070 C CA . ALA A 1 264 ? 12.593 1.308 -26.204 1.00 97.44 264 ALA A CA 1
ATOM 2071 C C . ALA A 1 264 ? 12.784 1.329 -27.721 1.00 97.44 264 ALA A C 1
ATOM 2073 O O . ALA A 1 264 ? 11.813 1.463 -28.467 1.00 97.44 264 ALA A O 1
ATOM 2074 N N . VAL A 1 265 ? 14.033 1.252 -28.169 1.00 97.50 265 VAL A N 1
ATOM 2075 C CA . VAL A 1 265 ? 14.423 1.508 -29.557 1.00 97.50 265 VAL A CA 1
ATOM 2076 C C . VAL A 1 265 ? 15.292 0.364 -30.060 1.00 97.50 265 VAL A C 1
ATOM 2078 O O . VAL A 1 265 ? 16.220 -0.066 -29.375 1.00 97.50 265 VAL A O 1
ATOM 2081 N N . CYS A 1 266 ? 14.994 -0.101 -31.272 1.00 97.31 266 CYS A N 1
ATOM 2082 C CA . CYS A 1 266 ? 15.843 -0.990 -32.054 1.00 97.31 266 CYS A CA 1
ATOM 2083 C C . CYS A 1 266 ? 16.357 -0.233 -33.279 1.00 97.31 266 CYS A C 1
ATOM 2085 O O . CYS A 1 266 ? 15.575 0.354 -34.034 1.00 97.31 266 CYS A O 1
ATOM 2087 N N . SER A 1 267 ? 17.670 -0.271 -33.477 1.00 96.12 267 SER A N 1
ATOM 2088 C CA . SER A 1 267 ? 18.355 0.355 -34.600 1.00 96.12 267 SER A CA 1
ATOM 2089 C C . SER A 1 267 ? 19.200 -0.659 -35.353 1.00 96.12 267 SER A C 1
ATOM 2091 O O . SER A 1 267 ? 20.007 -1.371 -34.759 1.00 96.12 267 SER A O 1
ATOM 2093 N N . GLU A 1 268 ? 19.098 -0.645 -36.672 1.00 95.00 268 GLU A N 1
ATOM 2094 C CA . GLU A 1 268 ? 20.031 -1.337 -37.545 1.00 95.00 268 GLU A CA 1
ATOM 2095 C C . GLU A 1 268 ? 21.398 -0.649 -37.495 1.00 95.00 268 GLU A C 1
ATOM 2097 O O . GLU A 1 268 ? 21.500 0.575 -37.611 1.00 95.00 268 GLU A O 1
ATOM 2102 N N . VAL A 1 269 ? 22.455 -1.448 -37.371 1.00 94.56 269 VAL A N 1
ATOM 2103 C CA . VAL A 1 269 ? 23.852 -1.014 -37.410 1.00 94.56 269 VAL A CA 1
ATOM 2104 C C . VAL A 1 269 ? 24.578 -1.790 -38.500 1.00 94.56 269 VAL A C 1
ATOM 2106 O O . VAL A 1 269 ? 24.789 -3.001 -38.405 1.00 94.56 269 VAL A O 1
ATOM 2109 N N . ARG A 1 270 ? 24.975 -1.086 -39.556 1.00 92.62 270 ARG A N 1
ATOM 2110 C CA . ARG A 1 270 ? 25.710 -1.636 -40.694 1.00 92.62 270 ARG A CA 1
ATOM 2111 C C . ARG A 1 270 ? 27.205 -1.611 -40.413 1.00 92.62 270 ARG A C 1
ATOM 2113 O O . ARG A 1 270 ? 27.795 -0.576 -40.123 1.00 92.62 270 ARG A O 1
ATOM 2120 N N . THR A 1 271 ? 27.833 -2.768 -40.537 1.00 83.25 271 THR A N 1
ATOM 2121 C CA . THR A 1 271 ? 29.270 -2.968 -40.352 1.00 83.25 271 THR A CA 1
ATOM 2122 C C . THR A 1 271 ? 29.889 -3.518 -41.634 1.00 83.25 271 THR A C 1
ATOM 2124 O O . THR A 1 271 ? 29.192 -4.088 -42.473 1.00 83.25 271 THR A O 1
ATOM 2127 N N . TRP A 1 272 ? 31.201 -3.309 -41.795 1.00 75.31 272 TRP A N 1
ATOM 2128 C CA . TRP A 1 272 ? 31.993 -3.810 -42.925 1.00 75.31 272 TRP A CA 1
ATOM 2129 C C . TRP A 1 272 ? 31.421 -3.399 -44.294 1.00 75.31 272 TRP A C 1
ATOM 2131 O O . TRP A 1 272 ? 30.819 -4.208 -44.988 1.00 75.31 272 TRP A O 1
ATOM 2141 N N . PHE A 1 273 ? 31.535 -2.110 -44.645 1.00 70.69 273 PHE A N 1
ATOM 2142 C CA . PHE A 1 273 ? 31.009 -1.523 -45.896 1.00 70.69 273 PHE A CA 1
ATOM 2143 C C . PHE A 1 273 ? 29.521 -1.814 -46.199 1.00 70.69 273 PHE A C 1
ATOM 2145 O O . PHE A 1 273 ? 29.076 -1.665 -47.330 1.00 70.69 273 PHE A O 1
ATOM 2152 N N . GLY A 1 274 ? 28.728 -2.194 -45.190 1.00 72.25 274 GLY A N 1
ATOM 2153 C CA . GLY A 1 274 ? 27.303 -2.498 -45.343 1.00 72.25 274 GLY A CA 1
ATOM 2154 C C . GLY A 1 274 ? 26.970 -3.981 -45.508 1.00 72.25 274 GLY A C 1
ATOM 2155 O O . GLY A 1 274 ? 25.791 -4.319 -45.517 1.00 72.25 274 GLY A O 1
ATOM 2156 N N . PHE A 1 275 ? 27.966 -4.869 -45.570 1.00 77.56 275 PHE A N 1
ATOM 2157 C CA . PHE A 1 275 ? 27.749 -6.304 -45.784 1.00 77.56 275 PHE A CA 1
ATOM 2158 C C . PHE A 1 275 ? 27.223 -7.049 -44.551 1.00 77.56 275 PHE A C 1
ATOM 2160 O O . PHE A 1 275 ? 26.646 -8.125 -44.691 1.00 77.56 275 PHE A O 1
ATOM 2167 N N . LYS A 1 276 ? 27.404 -6.507 -43.340 1.00 86.31 276 LYS A N 1
ATOM 2168 C CA . LYS A 1 276 ? 26.904 -7.120 -42.100 1.00 86.31 276 LYS A CA 1
ATOM 2169 C C . LYS A 1 276 ? 25.974 -6.175 -41.355 1.00 86.31 276 LYS A C 1
ATOM 2171 O O . LYS A 1 276 ? 26.399 -5.107 -40.918 1.00 86.31 276 LYS A O 1
ATOM 2176 N N . VAL A 1 277 ? 24.727 -6.595 -41.160 1.00 90.31 277 VAL A N 1
ATOM 2177 C CA . VAL A 1 277 ? 23.727 -5.858 -40.378 1.00 90.31 277 VAL A CA 1
ATOM 2178 C C . VAL A 1 277 ? 23.626 -6.470 -38.986 1.00 90.31 277 VAL A C 1
ATOM 2180 O O . VAL A 1 277 ? 23.381 -7.666 -38.839 1.00 90.31 277 VAL A O 1
ATOM 2183 N N . ARG A 1 278 ? 23.817 -5.639 -37.965 1.00 94.31 278 ARG A N 1
ATOM 2184 C CA . ARG A 1 278 ? 23.536 -5.951 -36.561 1.00 94.31 278 ARG A CA 1
ATOM 2185 C C . ARG A 1 278 ? 22.360 -5.113 -36.083 1.00 94.31 278 ARG A C 1
ATOM 2187 O O . ARG A 1 278 ? 22.029 -4.106 -36.699 1.00 94.31 278 ARG A O 1
ATOM 2194 N N . GLN A 1 279 ? 21.753 -5.525 -34.982 1.00 95.69 279 GLN A N 1
ATOM 2195 C CA . GLN A 1 279 ? 20.706 -4.772 -34.306 1.00 95.69 279 GLN A CA 1
ATOM 2196 C C . GLN A 1 279 ? 21.231 -4.252 -32.979 1.00 95.69 279 GLN A C 1
ATOM 2198 O O . GLN A 1 279 ? 21.792 -5.021 -32.196 1.00 95.69 279 GLN A O 1
ATOM 2203 N N . ALA A 1 280 ? 21.050 -2.958 -32.745 1.00 96.50 280 ALA A N 1
ATOM 2204 C CA . ALA A 1 280 ? 21.348 -2.293 -31.493 1.00 96.50 280 ALA A CA 1
ATOM 2205 C C . ALA A 1 280 ? 20.056 -1.960 -30.746 1.00 96.50 280 ALA A C 1
ATOM 2207 O O . ALA A 1 280 ? 19.128 -1.402 -31.328 1.00 96.50 280 ALA A O 1
ATOM 2208 N N . GLY A 1 281 ? 20.010 -2.286 -29.457 1.00 96.94 281 GLY A N 1
ATOM 2209 C CA . GLY A 1 281 ? 18.867 -2.041 -28.583 1.00 96.94 281 GLY A CA 1
ATOM 2210 C C . GLY A 1 281 ? 19.224 -1.090 -27.454 1.00 96.94 281 GLY A C 1
ATOM 2211 O O . GLY A 1 281 ? 20.294 -1.210 -26.857 1.00 96.94 281 GLY A O 1
ATOM 2212 N N . PHE A 1 282 ? 18.335 -0.151 -27.145 1.00 96.62 282 PHE A N 1
ATOM 2213 C CA . PHE A 1 282 ? 18.506 0.762 -26.016 1.00 96.62 282 PHE A CA 1
ATOM 2214 C C . PHE A 1 282 ? 17.169 1.343 -25.550 1.00 96.62 282 PHE A C 1
ATOM 2216 O O . PHE A 1 282 ? 16.166 1.280 -26.261 1.00 96.62 282 PHE A O 1
ATOM 2223 N N . VAL A 1 283 ? 17.158 1.919 -24.346 1.00 96.94 283 VAL A N 1
ATOM 2224 C CA . VAL A 1 283 ? 16.042 2.733 -23.851 1.00 96.94 283 VAL A CA 1
ATOM 2225 C C . VAL A 1 283 ? 16.472 4.194 -23.822 1.00 96.94 283 VAL A C 1
ATOM 2227 O O . VAL A 1 283 ? 17.577 4.517 -23.395 1.00 96.94 283 VAL A O 1
ATOM 2230 N N . TYR A 1 284 ? 15.606 5.084 -24.284 1.00 96.31 284 TYR A N 1
ATOM 2231 C CA . TYR A 1 284 ? 15.837 6.517 -24.367 1.00 96.31 284 TYR A CA 1
ATOM 2232 C C . TYR A 1 284 ? 14.818 7.273 -23.518 1.00 96.31 284 TYR A C 1
ATOM 2234 O O . TYR A 1 284 ? 13.619 7.069 -23.672 1.00 96.31 284 TYR A O 1
ATOM 2242 N N . SER A 1 285 ? 15.290 8.162 -22.648 1.00 95.25 285 SER A N 1
ATOM 2243 C CA . SER A 1 285 ? 14.457 9.114 -21.917 1.00 95.25 285 SER A CA 1
ATOM 2244 C C . SER A 1 285 ? 14.174 10.324 -22.801 1.00 95.25 285 SER A C 1
ATOM 2246 O O . SER A 1 285 ? 15.102 11.030 -23.202 1.00 95.25 285 SER A O 1
ATOM 2248 N N . ILE A 1 286 ? 12.896 10.588 -23.072 1.00 94.38 286 ILE A N 1
ATOM 2249 C CA . ILE A 1 286 ? 12.459 11.730 -23.883 1.00 94.38 286 ILE A CA 1
ATOM 2250 C C . ILE A 1 286 ? 12.696 13.037 -23.121 1.00 94.38 286 ILE A C 1
ATOM 2252 O O . ILE A 1 286 ? 13.233 13.992 -23.680 1.00 94.38 286 ILE A O 1
ATOM 2256 N N . SER A 1 287 ? 12.355 13.064 -21.831 1.00 91.19 287 SER A N 1
ATOM 2257 C CA . SER A 1 287 ? 12.496 14.241 -20.967 1.00 91.19 287 SER A CA 1
ATOM 2258 C C . SER A 1 287 ? 13.955 14.663 -20.779 1.00 91.19 287 SER A C 1
ATOM 2260 O O . SER A 1 287 ? 14.290 15.829 -20.972 1.00 91.19 287 SER A O 1
ATOM 2262 N N . ASN A 1 288 ? 14.841 13.710 -20.481 1.00 91.94 288 ASN A N 1
ATOM 2263 C CA . ASN A 1 288 ? 16.269 13.980 -20.277 1.00 91.94 288 ASN A CA 1
ATOM 2264 C C . ASN A 1 288 ? 17.076 13.982 -21.582 1.00 91.94 288 ASN A C 1
ATOM 2266 O O . ASN A 1 288 ? 18.286 14.218 -21.570 1.00 91.94 288 ASN A O 1
ATOM 2270 N N . LYS A 1 289 ? 16.422 13.668 -22.706 1.00 93.44 289 LYS A N 1
ATOM 2271 C CA . LYS A 1 289 ? 17.032 13.477 -24.022 1.00 93.44 289 LYS A CA 1
ATOM 2272 C C . LYS A 1 289 ? 18.260 12.561 -23.990 1.00 93.44 289 LYS A C 1
ATOM 2274 O O . LYS A 1 289 ? 19.241 12.822 -24.689 1.00 93.44 289 LYS A O 1
ATOM 2279 N N . SER A 1 290 ? 18.265 11.501 -23.183 1.00 93.88 290 SER A N 1
ATOM 2280 C CA . SER A 1 290 ? 19.448 10.667 -22.905 1.00 93.88 290 SER A CA 1
ATOM 2281 C C . SER A 1 290 ? 19.158 9.169 -22.998 1.00 93.88 290 SER A C 1
ATOM 2283 O O . SER A 1 290 ? 18.022 8.732 -22.847 1.00 93.88 290 SER A O 1
ATOM 2285 N N . VAL A 1 291 ? 20.195 8.368 -23.270 1.00 94.12 291 VAL A N 1
ATOM 2286 C CA . VAL A 1 291 ? 20.090 6.901 -23.232 1.00 94.12 291 VAL A CA 1
ATOM 2287 C C . VAL A 1 291 ? 20.154 6.439 -21.778 1.00 94.12 291 VAL A C 1
ATOM 2289 O O . VAL A 1 291 ? 21.018 6.881 -21.022 1.00 94.12 291 VAL A O 1
ATOM 2292 N N . ILE A 1 292 ? 19.225 5.569 -21.390 1.00 93.38 292 ILE A N 1
ATOM 2293 C CA . ILE A 1 292 ? 19.155 4.961 -20.064 1.00 93.38 292 ILE A CA 1
ATOM 2294 C C . ILE A 1 292 ? 19.915 3.634 -20.103 1.00 93.38 292 ILE A C 1
ATOM 2296 O O . ILE A 1 292 ? 19.561 2.740 -20.868 1.00 93.38 292 ILE A O 1
ATOM 2300 N N . GLY A 1 293 ? 20.932 3.501 -19.250 1.00 90.62 293 GLY A N 1
ATOM 2301 C CA . GLY A 1 293 ? 21.759 2.297 -19.150 1.00 90.62 293 GLY A CA 1
ATOM 2302 C C . GLY A 1 293 ? 22.647 2.066 -20.376 1.00 90.62 293 GLY A C 1
ATOM 2303 O O . GLY A 1 293 ? 23.137 3.015 -20.987 1.00 90.62 293 GLY A O 1
ATOM 2304 N N . LYS A 1 294 ? 22.913 0.798 -20.700 1.00 93.56 294 LYS A N 1
ATOM 2305 C CA . LYS A 1 294 ? 23.805 0.390 -21.792 1.00 93.56 294 LYS A CA 1
ATOM 2306 C C . LYS A 1 294 ? 23.055 0.208 -23.108 1.00 93.56 294 LYS A C 1
ATOM 2308 O O . LYS A 1 294 ? 21.914 -0.249 -23.143 1.00 93.56 294 LYS A O 1
ATOM 2313 N N . VAL A 1 295 ? 23.758 0.493 -24.198 1.00 95.31 295 VAL A N 1
ATOM 2314 C CA . VAL A 1 295 ? 23.372 0.056 -25.540 1.00 95.31 295 VAL A CA 1
ATOM 2315 C C . VAL A 1 295 ? 23.851 -1.377 -25.728 1.00 95.31 295 VAL A C 1
ATOM 2317 O O . VAL A 1 295 ? 25.029 -1.660 -25.516 1.00 95.31 295 VAL A O 1
ATOM 2320 N N . VAL A 1 296 ? 22.956 -2.261 -26.157 1.00 95.62 296 VAL A N 1
ATOM 2321 C CA . VAL A 1 296 ? 23.302 -3.638 -26.528 1.00 95.62 296 VAL A CA 1
ATOM 2322 C C . VAL A 1 296 ? 23.367 -3.784 -28.037 1.00 95.62 296 VAL A C 1
ATOM 2324 O O . VAL A 1 296 ? 22.669 -3.070 -28.753 1.00 95.62 296 VAL A O 1
ATOM 2327 N N . GLN A 1 297 ? 24.192 -4.702 -28.531 1.00 95.31 297 GLN A N 1
ATOM 2328 C CA . GLN A 1 297 ? 24.308 -5.012 -29.954 1.00 95.31 297 GLN A CA 1
ATOM 2329 C C . GLN A 1 297 ? 24.278 -6.513 -30.157 1.00 95.31 297 GLN A C 1
ATOM 2331 O O . GLN A 1 297 ? 24.850 -7.232 -29.359 1.00 95.31 297 GLN A O 1
ATOM 2336 N N . GLY A 1 298 ? 23.661 -6.964 -31.242 1.00 93.75 298 GLY A N 1
ATOM 2337 C CA . GLY A 1 298 ? 23.520 -8.383 -31.537 1.00 93.75 298 GLY A CA 1
ATOM 2338 C C . GLY A 1 298 ? 23.101 -8.643 -32.971 1.00 93.75 298 GLY A C 1
ATOM 2339 O O . GLY A 1 298 ? 23.043 -7.724 -33.792 1.00 93.75 298 GLY A O 1
ATOM 2340 N N . GLN A 1 299 ? 22.833 -9.897 -33.295 1.00 93.19 299 GLN A N 1
ATOM 2341 C CA . GLN A 1 299 ? 22.368 -10.328 -34.604 1.00 93.19 299 GLN A CA 1
ATOM 2342 C C . GLN A 1 299 ? 21.039 -11.068 -34.457 1.00 93.19 299 GLN A C 1
ATOM 2344 O O . GLN A 1 299 ? 20.842 -11.838 -33.522 1.00 93.19 299 GLN A O 1
ATOM 2349 N N . ARG A 1 300 ? 20.115 -10.838 -35.395 1.00 91.88 300 ARG A N 1
ATOM 2350 C CA . ARG A 1 300 ? 18.907 -11.660 -35.508 1.00 91.88 300 ARG A CA 1
ATOM 2351 C C . ARG A 1 300 ? 19.271 -12.986 -36.173 1.00 91.88 300 ARG A C 1
ATOM 2353 O O . ARG A 1 300 ? 19.825 -12.989 -37.272 1.00 91.88 300 ARG A O 1
ATOM 2360 N N . THR A 1 301 ? 18.947 -14.084 -35.508 1.00 90.44 301 THR A N 1
ATOM 2361 C CA . THR A 1 301 ? 19.075 -15.458 -36.006 1.00 90.44 301 THR A CA 1
ATOM 2362 C C . THR A 1 301 ? 17.687 -16.090 -36.148 1.00 90.44 301 THR A C 1
ATOM 2364 O O . THR A 1 301 ? 16.679 -15.465 -35.812 1.00 90.44 301 THR A O 1
ATOM 2367 N N . SER A 1 302 ? 17.614 -17.334 -36.627 1.00 85.88 302 SER A N 1
ATOM 2368 C CA . SER A 1 302 ? 16.362 -18.105 -36.658 1.00 85.88 302 SER A CA 1
ATOM 2369 C C . SER A 1 302 ? 15.780 -18.376 -35.267 1.00 85.88 302 SER A C 1
ATOM 2371 O O . SER A 1 302 ? 14.577 -18.577 -35.150 1.00 85.88 302 SER A O 1
ATOM 2373 N N . GLU A 1 303 ? 16.612 -18.361 -34.222 1.00 87.00 303 GLU A N 1
ATOM 2374 C CA . GLU A 1 303 ? 16.208 -18.574 -32.823 1.00 87.00 303 GLU A CA 1
ATOM 2375 C C . GLU A 1 303 ? 15.865 -17.260 -32.098 1.00 87.00 303 GLU A C 1
ATOM 2377 O O . GLU A 1 303 ? 15.496 -17.262 -30.925 1.00 87.00 303 GLU A O 1
ATOM 2382 N N . GLY A 1 304 ? 15.966 -16.125 -32.798 1.00 88.94 304 GLY A N 1
ATOM 2383 C CA . GLY A 1 304 ? 15.782 -14.786 -32.249 1.00 88.94 304 GLY A CA 1
ATOM 2384 C C . GLY A 1 304 ? 17.079 -13.982 -32.212 1.00 88.94 304 GLY A C 1
ATOM 2385 O O . GLY A 1 304 ? 18.094 -14.336 -32.817 1.00 88.94 304 GLY A O 1
ATOM 2386 N N . TRP A 1 305 ? 17.032 -12.836 -31.546 1.00 93.19 305 TRP A N 1
ATOM 2387 C CA . TRP A 1 305 ? 18.173 -11.952 -31.372 1.00 93.19 305 TRP A CA 1
ATOM 2388 C C . TRP A 1 305 ? 19.132 -12.492 -30.310 1.00 93.19 305 TRP A C 1
ATOM 2390 O O . TRP A 1 305 ? 18.728 -12.815 -29.190 1.00 93.19 305 TRP A O 1
ATOM 2400 N N . SER A 1 306 ? 20.413 -12.537 -30.662 1.00 89.44 306 SER A N 1
ATOM 2401 C CA . SER A 1 306 ? 21.522 -12.899 -29.780 1.00 89.44 306 SER A CA 1
ATOM 2402 C C . SER A 1 306 ? 22.566 -11.784 -29.773 1.00 89.44 306 SER A C 1
ATOM 2404 O O . SER A 1 306 ? 22.884 -11.250 -30.837 1.00 89.44 306 SER A O 1
ATOM 2406 N N . GLU A 1 307 ? 23.091 -11.447 -28.594 1.00 85.00 307 GLU A N 1
ATOM 2407 C CA . GLU A 1 307 ? 24.149 -10.439 -28.390 1.00 85.00 307 GLU A CA 1
ATOM 2408 C C . GLU A 1 307 ? 25.451 -10.781 -29.147 1.00 85.00 307 GLU A C 1
ATOM 2410 O O . GLU A 1 307 ? 25.858 -11.962 -29.108 1.00 85.00 307 GLU A O 1
#

Foldseek 3Di:
DDDDDDDDDDDDPPPVVVVVVQWDQAPPPRDTDGNVQWDAQPPPRGTDGPVQWDAFPVPRGIHGVVQWAAAPPPRTIDGVVQWDQAPPPRHTHGPVQWDAAPPPRGIHGPPQFDAAPVVRGTHHQVQWDAAPPPRGTHGQVQWDAAPVPRGTHGPVQWAAAPVRHTHHQVQFDAQQQARDGHHPVQWDAAQQQGPGIHGVVQFDPDDHTHRVVLQCVQQVVDQAAPPVVCQLVVLVVVCVLVVHDSVQKGWRHWDAGNNRFKIWTWIWGAPDVRPDTKIKIFMAGPVVRGTDGHIDIFHQDPVGTDD

Secondary structure (DSSP, 8-state):
------------TTTHHHHHSSEEE-TTT--EEEGGGEEE-TTT--EEEGGGEEE-TTT--EEEGGGEEE-TTT--EEEGGGEEEPTTT--EEEGGGEEE-TTT--EEETT--EE-TTT--EE-GGGEEE-TTT--EEEGGGEEE-TTT--EEEGGG-EE-TTS-EE-TTT-EE-TTT--EE-GGGEEE-TTTSS-EEEGGGBPSSSS--BHHHHHHHTTS---BTTGGGHHHHHHHHHHHTT--GGGEEEEEEEE-TTSSEEEEEEEEEETTTTEEEEEEEEEETTTTEEEEEEEEEEEETTEEE-